Protein AF-A0A1Y3E811-F1 (afdb_monomer)

Foldseek 3Di:
DPPVQCLQLLVQLLVQLLVQLLPDDPPDFGDVLSSVLSSLLSVLVSVLVVLVCCLVCLCVLCVDPVRVPPCSNVVVDDPVNSVVSNVVSVVSNVVSVVVDDPVVVVVVCVVVVVVVVVVCVVVVVPDPDDDPCNVCPPVVLVVLVVVLVVVLVVQVVSCVVSVFDDLQVVLSVVLSVLSVVLSVPDDSVDPVSVVVSSSCVSVNSVSNSVSSRVRD

Sequence (216 aa):
MRADKPVGTLLLYWPSTWSIALCSSPGSLPNIELLTLFGLGAFFMRGAGCVVNDLWDKEFDKKVARTKDRPLANGELSVLQAFTLLGGLLSCSLAILLQLNYYSGISWTLVYDTIYAHQDKADDSIIGLKSTALKFGDNTKPYLSLFGSSMITSLAITGLMTDQTWPYYVGLLLTSCHIGWQIGTLDINNPADCWKKFSTNRYLGLILFMSIVASN

Solvent-accessible surface area (backbone atoms only — not comparable to full-atom values): 11757 Å² total; per-residue (Å²): 110,63,78,92,54,54,57,66,28,46,64,59,26,34,65,56,49,41,53,47,35,72,70,32,56,78,75,45,77,50,58,62,66,59,52,48,48,46,45,52,35,21,46,28,50,45,28,30,53,48,44,52,47,49,65,74,38,25,78,58,26,52,75,33,91,91,39,26,82,37,50,60,36,63,58,82,39,55,71,65,60,50,50,53,52,35,51,53,28,48,52,56,31,47,60,46,52,70,75,44,66,61,67,61,53,51,55,50,48,57,52,53,52,55,55,51,59,64,65,45,63,68,57,73,77,62,76,77,87,82,54,66,69,72,73,40,50,91,52,40,55,64,53,52,49,52,53,49,53,51,51,53,51,53,50,52,51,49,40,64,76,65,72,51,37,70,46,29,56,53,24,51,49,53,45,50,52,52,52,49,51,44,55,73,72,55,44,91,90,36,70,68,52,48,48,52,55,59,56,50,50,55,53,48,43,48,43,45,37,53,13,42,60,69,27,60

Radius of gyration: 19.78 Å; Cα contacts (8 Å, |Δi|>4): 176; chains: 1; bounding box: 44×37×52 Å

Secondary structure (DSSP, 8-state):
--TT-THHHHHHHHHHHHHHHHTSPTT----HHHHHHHHHHHHHHHHHHHHHHHHHHHHHHTT-TTTTTSTTTTTSS-HHHHHHHHHHHHHHHHHHHTTS-HHHHHHHHHHHHHHHHHHTTTTTTT-S---HHHHHGGGHHHHHHHHHHHHHHHHHHHHHHTT--HHHHHHHHHHHHHHHHHHHT--TT-HHHHHHHHHHHHHHHHHHHHHHHTT-

Nearest PDB structures (foldseek):
  7bpu-assembly2_B  TM=5.953E-01  e=5.819E-04  Methanocaldococcus jannaschii DSM 2661
  4od4-assembly1_A  TM=6.783E-01  e=1.390E-03  Aeropyrum pernix K1
  3ph7-assembly1_A  TM=3.613E-01  e=4.476E+00  Plasmodium vivax
  5hn9-assembly1_B  TM=2.869E-01  e=5.701E+00  Plasmodium vivax Sal-1

pLDDT: mean 88.63, std 9.33, range [56.5, 98.06]

InterPro domains:
  IPR000537 UbiA prenyltransferase [PF01040] (13-104)
  IPR000537 UbiA prenyltransferase [PF01040] (107-202)
  IPR030470 UbiA prenyltransferase conserved site [PS00943] (53-75)
  IPR039653 Prenyltransferase [PTHR11048] (1-104)
  IPR039653 Prenyltransferase [cd13959] (1-215)

Organism: NCBI:txid6335

Structure (mmCIF, N/CA/C/O backbone):
data_AF-A0A1Y3E811-F1
#
_entry.id   AF-A0A1Y3E811-F1
#
loop_
_atom_site.group_PDB
_atom_site.id
_atom_site.type_symbol
_atom_site.label_atom_id
_atom_site.label_alt_id
_atom_site.label_comp_id
_atom_site.label_asym_id
_atom_site.label_entity_id
_atom_site.label_seq_id
_atom_site.pdbx_PDB_ins_code
_atom_site.Cartn_x
_atom_site.Cartn_y
_atom_site.Cartn_z
_atom_site.occupancy
_atom_site.B_iso_or_equiv
_atom_site.auth_seq_id
_atom_site.auth_comp_id
_atom_site.auth_asym_id
_atom_site.auth_atom_id
_atom_site.pdbx_PDB_model_num
ATOM 1 N N . MET A 1 1 ? -1.514 -6.791 16.661 1.00 76.06 1 MET A N 1
ATOM 2 C CA . MET A 1 1 ? -0.944 -6.750 15.289 1.00 76.06 1 MET A CA 1
ATOM 3 C C . MET A 1 1 ? -1.760 -7.673 14.389 1.00 76.06 1 MET A C 1
ATOM 5 O O . MET A 1 1 ? -2.138 -8.735 14.855 1.00 76.06 1 MET A O 1
ATOM 9 N N . ARG A 1 2 ? -2.056 -7.291 13.138 1.00 77.94 2 ARG A N 1
ATOM 10 C CA . ARG A 1 2 ? -2.907 -8.075 12.210 1.00 77.94 2 ARG A CA 1
ATOM 11 C C . ARG A 1 2 ? -2.077 -8.936 11.243 1.00 77.94 2 ARG A C 1
ATOM 13 O O . ARG A 1 2 ? -2.207 -8.803 10.028 1.00 77.94 2 ARG A O 1
ATOM 20 N N . ALA A 1 3 ? -1.164 -9.747 11.783 1.00 79.38 3 ALA A N 1
ATOM 21 C CA . ALA A 1 3 ? -0.227 -10.552 10.986 1.00 79.38 3 ALA A CA 1
ATOM 22 C C . ALA A 1 3 ? -0.930 -11.635 10.139 1.00 79.38 3 ALA A C 1
ATOM 24 O O . ALA A 1 3 ? -0.443 -12.008 9.077 1.00 79.38 3 ALA A O 1
ATOM 25 N N . ASP A 1 4 ? -2.114 -12.070 10.569 1.00 81.00 4 ASP A N 1
ATOM 26 C CA . ASP A 1 4 ? -3.012 -13.003 9.882 1.00 81.00 4 ASP A CA 1
ATOM 27 C C . ASP A 1 4 ? -3.619 -12.436 8.582 1.00 81.00 4 ASP A C 1
ATOM 29 O O . ASP A 1 4 ? -4.096 -13.187 7.730 1.00 81.00 4 ASP A O 1
ATOM 33 N N . LYS A 1 5 ? -3.604 -11.106 8.402 1.00 82.81 5 LYS A N 1
ATOM 34 C CA . LYS A 1 5 ? -4.213 -10.405 7.256 1.00 82.81 5 LYS A CA 1
ATOM 35 C C . LYS A 1 5 ? -3.156 -9.615 6.473 1.00 82.81 5 LYS A C 1
ATOM 37 O O . LYS A 1 5 ? -3.137 -8.381 6.536 1.00 82.81 5 LYS A O 1
ATOM 42 N N . PRO A 1 6 ? -2.325 -10.291 5.654 1.00 86.81 6 PRO A N 1
ATOM 43 C CA . PRO A 1 6 ? -1.143 -9.690 5.030 1.00 86.81 6 PRO A CA 1
ATOM 44 C C . PRO A 1 6 ? -1.466 -8.671 3.934 1.00 86.81 6 PRO A C 1
ATOM 46 O O . PRO A 1 6 ? -0.586 -7.921 3.529 1.00 86.81 6 PRO A O 1
ATOM 49 N N . VAL A 1 7 ? -2.719 -8.603 3.462 1.00 88.62 7 VAL A N 1
ATOM 50 C CA . VAL A 1 7 ? -3.141 -7.671 2.400 1.00 88.62 7 VAL A CA 1
ATOM 51 C C . VAL A 1 7 ? -2.713 -6.239 2.720 1.00 88.62 7 VAL A C 1
ATOM 53 O O . VAL A 1 7 ? -2.167 -5.566 1.859 1.00 88.62 7 VAL A O 1
ATOM 56 N N . GLY A 1 8 ? -2.901 -5.782 3.963 1.00 87.81 8 GLY A N 1
ATOM 57 C CA . GLY A 1 8 ? -2.511 -4.423 4.347 1.00 87.81 8 GLY A CA 1
ATOM 58 C C . GLY A 1 8 ? -1.003 -4.174 4.264 1.00 87.81 8 GLY A C 1
ATOM 59 O O . GLY A 1 8 ? -0.594 -3.089 3.873 1.00 87.81 8 GLY A O 1
ATOM 60 N N . THR A 1 9 ? -0.188 -5.177 4.596 1.00 92.25 9 THR A N 1
ATOM 61 C CA . THR A 1 9 ? 1.275 -5.101 4.489 1.00 92.25 9 THR A CA 1
ATOM 62 C C . THR A 1 9 ? 1.712 -5.097 3.030 1.00 92.25 9 THR A C 1
ATOM 64 O O . THR A 1 9 ? 2.519 -4.264 2.638 1.00 92.25 9 THR A O 1
ATOM 67 N N . LEU A 1 10 ? 1.131 -5.975 2.207 1.00 92.19 10 LEU A N 1
ATOM 68 C CA . LEU A 1 10 ? 1.444 -6.059 0.779 1.00 92.19 10 LEU A CA 1
ATOM 69 C C . LEU A 1 10 ? 1.116 -4.757 0.046 1.00 92.19 10 LEU A C 1
ATOM 71 O O . LEU A 1 10 ? 1.904 -4.310 -0.774 1.00 92.19 10 LEU A O 1
ATOM 75 N N . LEU A 1 11 ? -0.010 -4.115 0.366 1.00 89.12 11 LEU A N 1
ATOM 76 C CA . LEU A 1 11 ? -0.381 -2.843 -0.262 1.00 89.12 11 LEU A CA 1
ATOM 77 C C . LEU A 1 11 ? 0.532 -1.681 0.133 1.00 89.12 11 LEU A C 1
ATOM 79 O O . LEU A 1 11 ? 0.692 -0.760 -0.659 1.00 89.12 11 LEU A O 1
ATOM 83 N N . LEU A 1 12 ? 1.139 -1.732 1.321 1.00 90.50 12 LEU A N 1
ATOM 84 C CA . LEU A 1 12 ? 2.169 -0.772 1.715 1.00 90.50 12 LEU A CA 1
ATOM 85 C C . LEU A 1 12 ? 3.514 -1.083 1.041 1.00 90.50 12 LEU A C 1
ATOM 87 O O . LEU A 1 12 ? 4.255 -0.171 0.697 1.00 90.50 12 LEU A O 1
ATOM 91 N N . TYR A 1 13 ? 3.812 -2.366 0.832 1.00 94.31 13 TYR A N 1
ATOM 92 C CA . TYR A 1 13 ? 5.077 -2.823 0.269 1.00 94.31 13 TYR A CA 1
ATOM 93 C C . TYR A 1 13 ? 5.168 -2.658 -1.254 1.00 94.31 13 TYR A C 1
ATOM 95 O O . TYR A 1 13 ? 6.210 -2.251 -1.766 1.00 94.31 13 TYR A O 1
ATOM 103 N N . TRP A 1 14 ? 4.089 -2.947 -1.991 1.00 94.56 14 TRP A N 1
ATOM 104 C CA . TRP A 1 14 ? 4.126 -3.012 -3.455 1.00 94.56 14 TRP A CA 1
ATOM 105 C C . TRP A 1 14 ? 4.655 -1.740 -4.132 1.00 94.56 14 TRP A C 1
ATOM 107 O O . TRP A 1 14 ? 5.580 -1.877 -4.936 1.00 94.56 14 TRP A O 1
ATOM 117 N N . PRO A 1 15 ? 4.189 -0.522 -3.792 1.00 90.75 15 PRO A N 1
ATOM 118 C CA . PRO A 1 15 ? 4.723 0.695 -4.400 1.00 90.75 15 PRO A CA 1
ATOM 119 C C . PRO A 1 15 ? 6.239 0.843 -4.225 1.00 90.75 15 PRO A C 1
ATOM 121 O O . PRO A 1 15 ? 6.927 1.238 -5.162 1.00 90.75 15 PRO A O 1
ATOM 124 N N . SER A 1 16 ? 6.783 0.450 -3.068 1.00 92.19 16 SER A N 1
ATOM 125 C CA . SER A 1 16 ? 8.230 0.461 -2.830 1.00 92.19 16 SER A CA 1
ATOM 126 C C . SER A 1 16 ? 8.962 -0.510 -3.752 1.00 92.19 16 SER A C 1
ATOM 128 O O . SER A 1 16 ? 9.988 -0.152 -4.324 1.00 92.19 16 SER A O 1
ATOM 130 N N . THR A 1 17 ? 8.426 -1.718 -3.947 1.00 93.00 17 THR A N 1
ATOM 131 C CA . THR A 1 17 ? 9.041 -2.702 -4.853 1.00 93.00 17 THR A CA 1
ATOM 132 C C . THR A 1 17 ? 9.039 -2.244 -6.307 1.00 93.00 17 THR A C 1
ATOM 134 O O . THR A 1 17 ? 10.018 -2.488 -7.007 1.00 93.00 17 THR A O 1
ATOM 137 N N . TRP A 1 18 ? 7.984 -1.552 -6.756 1.00 93.38 18 TRP A N 1
ATOM 138 C CA . TRP A 1 18 ? 7.918 -1.007 -8.112 1.00 93.38 18 TRP A CA 1
ATOM 139 C C . TRP A 1 18 ? 9.004 0.047 -8.312 1.00 93.38 18 TRP A C 1
ATOM 141 O O . TRP A 1 18 ? 9.735 -0.029 -9.292 1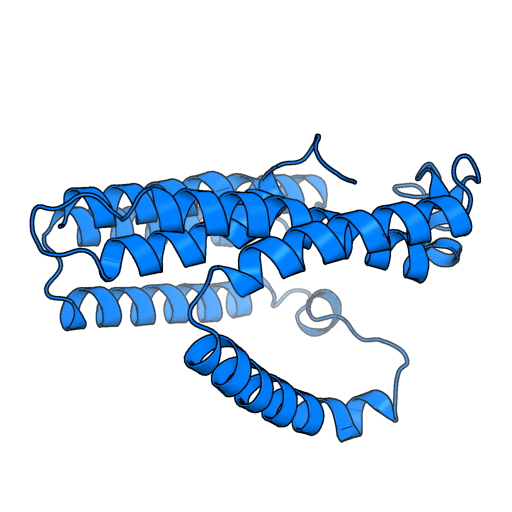.00 93.38 18 TRP A O 1
ATOM 151 N N . SER A 1 19 ? 9.170 0.969 -7.359 1.00 91.12 19 SER A N 1
ATOM 152 C CA . SER A 1 19 ? 10.220 1.992 -7.419 1.00 91.12 19 SER A CA 1
ATOM 153 C C . SER A 1 19 ? 11.626 1.390 -7.390 1.00 91.12 19 SER A C 1
ATOM 155 O O . SER A 1 19 ? 12.471 1.782 -8.186 1.00 91.12 19 SER A O 1
ATOM 157 N N . ILE A 1 20 ? 11.887 0.411 -6.515 1.00 92.19 20 ILE A N 1
ATOM 158 C CA . ILE A 1 20 ? 13.195 -0.266 -6.451 1.00 92.19 20 ILE A CA 1
ATOM 159 C C . ILE A 1 20 ? 13.487 -0.986 -7.776 1.00 92.19 20 ILE A C 1
ATOM 161 O O . ILE A 1 20 ? 14.607 -0.910 -8.281 1.00 92.19 20 ILE A O 1
ATOM 165 N N . ALA A 1 21 ? 12.486 -1.651 -8.359 1.00 92.50 21 ALA A N 1
ATOM 166 C CA . ALA A 1 21 ? 12.631 -2.326 -9.642 1.00 92.50 21 ALA A CA 1
ATOM 167 C C . ALA A 1 21 ? 12.856 -1.334 -10.794 1.00 92.50 21 ALA A C 1
ATOM 169 O O . ALA A 1 21 ? 13.789 -1.526 -11.563 1.00 92.50 21 ALA A O 1
ATOM 170 N N . LEU A 1 22 ? 12.097 -0.238 -10.871 1.00 90.62 22 LEU A N 1
ATOM 171 C CA . LEU A 1 22 ? 12.276 0.800 -11.898 1.00 90.62 22 LEU A CA 1
ATOM 172 C C . LEU A 1 22 ? 13.644 1.496 -11.823 1.00 90.62 22 LEU A C 1
ATOM 174 O O . LEU A 1 22 ? 14.170 1.915 -12.845 1.00 90.62 22 LEU A O 1
ATOM 178 N N . CYS A 1 23 ? 14.232 1.613 -10.629 1.00 90.38 23 CYS A N 1
ATOM 179 C CA . CYS A 1 23 ? 15.565 2.195 -10.439 1.00 90.38 23 CYS A CA 1
ATOM 180 C C . CYS A 1 23 ? 16.717 1.205 -10.689 1.00 90.38 23 CYS A C 1
ATOM 182 O O . CYS A 1 23 ? 17.882 1.569 -10.516 1.00 90.38 23 CYS A O 1
ATOM 184 N N . SER A 1 24 ? 16.420 -0.051 -11.023 1.00 90.06 24 SER A N 1
ATOM 185 C CA . SER A 1 24 ? 17.452 -1.058 -11.280 1.00 90.06 24 SER A CA 1
ATOM 186 C C . SER A 1 24 ? 18.108 -0.814 -12.635 1.00 90.06 24 SER A C 1
ATOM 188 O O . SER A 1 24 ? 17.459 -0.371 -13.578 1.00 90.06 24 SER A O 1
ATOM 190 N N . SER A 1 25 ? 19.407 -1.095 -12.744 1.00 86.62 25 SER A N 1
ATOM 191 C CA . SER A 1 25 ? 20.094 -1.001 -14.032 1.00 86.62 25 SER A CA 1
ATOM 192 C C . SER A 1 25 ? 19.486 -1.987 -15.041 1.00 86.62 25 SER A C 1
ATOM 194 O O . SER A 1 25 ? 19.131 -3.098 -14.636 1.00 86.62 25 SER A O 1
ATOM 196 N N 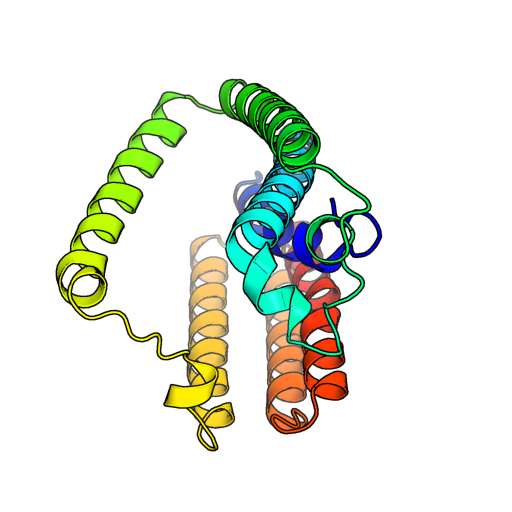. PRO A 1 26 ? 19.412 -1.634 -16.339 1.00 84.88 26 PRO A N 1
ATOM 197 C CA . PRO A 1 26 ? 18.917 -2.544 -17.370 1.00 84.88 26 PRO A CA 1
ATOM 198 C C . PRO A 1 26 ? 19.615 -3.912 -17.315 1.00 84.88 26 PRO A C 1
ATOM 200 O O . PRO A 1 26 ? 20.833 -3.995 -17.126 1.00 84.88 26 PRO A O 1
ATOM 203 N N . GLY A 1 27 ? 18.838 -4.986 -17.429 1.00 83.75 27 GLY A N 1
ATOM 204 C CA . GLY A 1 27 ? 19.258 -6.385 -17.331 1.00 83.75 27 GLY A CA 1
ATOM 205 C C . GLY A 1 27 ? 19.556 -6.886 -15.915 1.00 83.75 27 GLY A C 1
ATOM 206 O O . GLY A 1 27 ? 19.989 -8.029 -15.756 1.00 83.75 27 GLY A O 1
ATOM 207 N N . SER A 1 28 ? 19.364 -6.059 -14.881 1.00 89.00 28 SER A N 1
ATOM 208 C CA . SER A 1 28 ? 19.667 -6.414 -13.489 1.00 89.00 28 SER A CA 1
ATOM 209 C C . SER A 1 28 ? 18.402 -6.607 -12.659 1.00 89.00 28 SER A C 1
ATOM 211 O O . SER A 1 28 ? 17.416 -5.884 -12.794 1.00 89.00 28 SER A O 1
ATOM 213 N N . LEU A 1 29 ? 18.451 -7.570 -11.737 1.00 92.31 29 LEU A N 1
ATOM 214 C CA . LEU A 1 29 ? 17.379 -7.765 -10.765 1.00 92.31 29 LEU A CA 1
ATOM 215 C C . LEU A 1 29 ? 17.352 -6.626 -9.731 1.00 92.31 29 LEU A C 1
ATOM 217 O O . LEU A 1 29 ? 18.404 -6.058 -9.418 1.00 92.31 29 LEU A O 1
ATOM 221 N N . PRO A 1 30 ? 16.178 -6.331 -9.139 1.00 93.12 30 PRO A N 1
ATOM 222 C CA . PRO A 1 30 ? 16.074 -5.317 -8.103 1.00 93.12 30 PRO A CA 1
ATOM 223 C C . PRO A 1 30 ? 16.906 -5.648 -6.869 1.00 93.12 30 PRO A C 1
ATOM 225 O O . PRO A 1 30 ? 17.045 -6.810 -6.482 1.00 93.12 30 PRO A O 1
ATOM 228 N N . ASN A 1 31 ? 17.434 -4.606 -6.226 1.00 93.44 31 ASN A N 1
ATOM 229 C CA . ASN A 1 31 ? 18.288 -4.749 -5.054 1.00 93.44 31 ASN A CA 1
ATOM 230 C C . ASN A 1 31 ? 17.549 -5.491 -3.917 1.00 93.44 31 ASN A C 1
ATOM 232 O O . ASN A 1 31 ? 16.585 -4.983 -3.341 1.00 93.44 31 ASN A O 1
ATOM 236 N N . ILE A 1 32 ? 18.032 -6.694 -3.590 1.00 93.94 32 ILE A N 1
ATOM 237 C CA . ILE A 1 32 ? 17.417 -7.602 -2.611 1.00 93.94 32 ILE A CA 1
ATOM 238 C C . ILE A 1 32 ? 17.455 -7.021 -1.192 1.00 93.94 32 ILE A C 1
ATOM 240 O O . ILE A 1 32 ? 16.513 -7.218 -0.423 1.00 93.94 32 ILE A O 1
ATOM 244 N N . GLU A 1 33 ? 18.512 -6.291 -0.841 1.00 92.44 33 GLU A N 1
ATOM 245 C CA . GLU A 1 33 ? 18.645 -5.644 0.466 1.00 92.44 33 GLU A CA 1
ATOM 246 C C . GLU A 1 33 ? 17.558 -4.580 0.648 1.00 92.44 33 GLU A C 1
ATOM 248 O O . GLU A 1 33 ? 16.811 -4.628 1.625 1.00 92.44 33 GLU A O 1
ATOM 253 N N . LEU A 1 34 ? 17.371 -3.698 -0.339 1.00 92.81 34 LEU A N 1
ATOM 254 C CA . LEU A 1 34 ? 16.296 -2.702 -0.316 1.00 92.81 34 LEU A CA 1
ATOM 255 C C . LEU A 1 34 ? 14.914 -3.361 -0.313 1.00 92.81 34 LEU A C 1
ATOM 257 O O . LEU A 1 34 ? 14.054 -2.965 0.474 1.00 92.81 34 LEU A O 1
ATOM 261 N N . LEU A 1 35 ? 14.694 -4.398 -1.131 1.00 94.31 35 LEU A N 1
ATOM 262 C CA . LEU A 1 35 ? 13.440 -5.158 -1.104 1.00 94.31 35 LEU A CA 1
ATOM 263 C C . LEU A 1 35 ? 13.162 -5.731 0.293 1.00 94.31 35 LEU A C 1
ATOM 265 O O . LEU A 1 35 ? 12.024 -5.667 0.759 1.00 94.31 35 LEU A O 1
ATOM 269 N N . THR A 1 36 ? 14.184 -6.252 0.971 1.00 94.38 36 THR A N 1
ATOM 270 C CA . THR A 1 36 ? 14.062 -6.834 2.314 1.00 94.38 36 THR A CA 1
ATOM 271 C C . THR A 1 36 ? 13.784 -5.761 3.363 1.00 94.38 36 THR A C 1
ATOM 273 O O . THR A 1 36 ? 12.842 -5.902 4.146 1.00 94.38 36 THR A O 1
ATOM 276 N N . LEU A 1 37 ? 14.543 -4.661 3.352 1.00 93.50 37 LEU A N 1
ATOM 277 C CA . LEU A 1 37 ? 14.377 -3.548 4.288 1.00 93.50 37 LEU A CA 1
ATOM 278 C C . LEU A 1 37 ? 12.984 -2.919 4.170 1.00 93.50 37 LEU A C 1
ATOM 280 O O . LEU A 1 37 ? 12.292 -2.771 5.177 1.00 93.50 37 LEU A O 1
ATOM 284 N N . PHE A 1 38 ? 12.520 -2.628 2.951 1.00 93.56 38 PHE A N 1
ATOM 285 C CA . PHE A 1 38 ? 11.174 -2.088 2.736 1.00 93.56 38 PHE A CA 1
ATOM 286 C C . PHE A 1 38 ? 10.071 -3.108 3.051 1.00 93.56 38 PHE A C 1
ATOM 288 O O . PHE A 1 38 ? 9.004 -2.715 3.522 1.00 93.56 38 PHE A O 1
ATOM 295 N N . GLY A 1 39 ? 10.316 -4.408 2.857 1.00 94.38 39 GLY A N 1
ATOM 296 C CA . GLY A 1 39 ? 9.368 -5.469 3.215 1.00 94.38 39 GLY A CA 1
ATOM 297 C C . GLY A 1 39 ? 9.163 -5.582 4.725 1.00 94.38 39 GLY A C 1
ATOM 298 O O . GLY A 1 39 ? 8.027 -5.578 5.209 1.00 94.38 39 GLY A O 1
ATOM 299 N N . LEU A 1 40 ? 10.261 -5.611 5.485 1.00 94.56 40 LEU A N 1
ATOM 300 C CA . LEU A 1 40 ? 10.230 -5.593 6.949 1.00 94.56 40 LEU A CA 1
ATOM 301 C C . LEU A 1 40 ? 9.651 -4.276 7.478 1.00 94.56 40 LEU A C 1
ATOM 303 O O . LEU A 1 40 ? 8.807 -4.290 8.375 1.00 94.56 40 LEU A O 1
ATOM 307 N N . GLY A 1 41 ? 10.037 -3.147 6.879 1.00 93.44 41 GLY A N 1
ATOM 308 C CA . GLY A 1 41 ? 9.502 -1.828 7.211 1.00 93.44 41 GLY A CA 1
ATOM 309 C C . GLY A 1 41 ? 7.987 -1.767 7.021 1.00 93.44 41 GLY A C 1
ATOM 310 O O . GLY A 1 41 ? 7.269 -1.372 7.938 1.00 93.44 41 GLY A O 1
ATOM 311 N N . ALA A 1 42 ? 7.474 -2.247 5.884 1.00 94.06 42 ALA A N 1
ATOM 312 C CA . ALA A 1 42 ? 6.039 -2.320 5.624 1.00 94.06 42 ALA A CA 1
ATOM 313 C C . ALA A 1 42 ? 5.311 -3.217 6.639 1.00 94.06 42 ALA A C 1
ATOM 315 O O . ALA A 1 42 ? 4.219 -2.873 7.096 1.00 94.06 42 ALA A O 1
ATOM 316 N N . PHE A 1 43 ? 5.907 -4.349 7.028 1.00 95.12 43 PHE A N 1
ATOM 317 C CA . PHE A 1 43 ? 5.336 -5.249 8.032 1.00 95.12 43 PHE A CA 1
ATOM 318 C C . PHE A 1 43 ? 5.222 -4.584 9.409 1.00 95.12 43 PHE A C 1
ATOM 320 O O . PHE A 1 43 ? 4.137 -4.588 10.004 1.00 95.12 43 PHE A O 1
ATOM 327 N N . PHE A 1 44 ? 6.302 -3.969 9.897 1.00 95.12 44 PHE A N 1
ATOM 328 C CA . PHE A 1 44 ? 6.308 -3.306 11.201 1.00 95.12 44 PHE A CA 1
ATOM 329 C C . PHE A 1 44 ? 5.435 -2.049 11.218 1.00 95.12 44 PHE A C 1
ATOM 331 O O . PHE A 1 44 ? 4.595 -1.917 12.111 1.00 95.12 44 PHE A O 1
ATOM 338 N N . MET A 1 45 ? 5.536 -1.185 10.204 1.00 93.88 45 MET A N 1
ATOM 339 C CA . MET A 1 45 ? 4.734 0.041 10.112 1.00 93.88 45 MET A CA 1
ATOM 340 C C . MET A 1 45 ? 3.243 -0.254 9.950 1.00 93.88 45 MET A C 1
ATOM 342 O O . MET A 1 45 ? 2.411 0.392 10.594 1.00 93.88 45 MET A O 1
ATOM 346 N N . ARG A 1 46 ? 2.865 -1.281 9.173 1.00 93.88 46 ARG A N 1
ATOM 347 C CA . ARG A 1 46 ? 1.462 -1.720 9.112 1.00 93.88 46 ARG A CA 1
ATOM 348 C C . ARG A 1 46 ? 0.984 -2.239 10.465 1.00 93.88 46 ARG A C 1
ATOM 350 O O . ARG A 1 46 ? -0.156 -1.968 10.853 1.00 93.88 46 ARG A O 1
ATOM 357 N N . GLY A 1 47 ? 1.833 -2.983 11.172 1.00 93.31 47 GLY A N 1
ATOM 358 C CA . GLY A 1 47 ? 1.572 -3.431 12.534 1.00 93.31 47 GLY A CA 1
ATOM 359 C C . GLY A 1 47 ? 1.306 -2.266 13.481 1.00 93.31 47 GLY A C 1
ATOM 360 O O . GLY A 1 47 ? 0.272 -2.267 14.150 1.00 93.31 47 GLY A O 1
ATOM 361 N N . ALA A 1 48 ? 2.196 -1.271 13.485 1.00 94.06 48 ALA A N 1
ATOM 362 C CA . ALA A 1 48 ? 2.105 -0.077 14.318 1.00 94.06 48 ALA A CA 1
ATOM 363 C C . ALA A 1 48 ? 0.819 0.706 14.026 1.00 94.06 48 ALA A C 1
ATOM 365 O O . ALA A 1 48 ? 0.054 0.981 14.946 1.00 94.06 48 ALA A O 1
ATOM 366 N N . GLY A 1 49 ? 0.507 0.947 12.748 1.00 92.44 49 GLY A N 1
ATOM 367 C CA . GLY A 1 49 ? -0.736 1.610 12.348 1.00 92.44 49 GLY 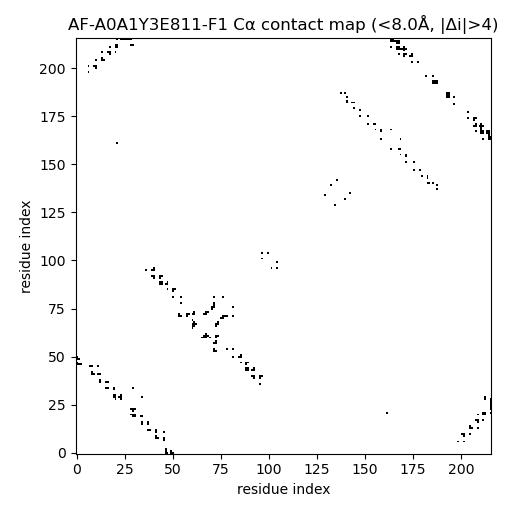A CA 1
ATOM 368 C C . GLY A 1 49 ? -1.996 0.854 12.787 1.00 92.44 49 GLY A C 1
ATOM 369 O O . GLY A 1 49 ? -2.974 1.471 13.192 1.00 92.44 49 GLY A O 1
ATOM 370 N N . CYS A 1 50 ? -1.984 -0.486 12.786 1.00 92.31 50 CYS A N 1
ATOM 371 C CA . CYS A 1 50 ? -3.107 -1.254 13.337 1.00 92.31 50 CYS A CA 1
ATOM 372 C C . CYS A 1 50 ? -3.253 -1.058 14.852 1.00 92.31 50 CYS A C 1
ATOM 374 O O . CYS A 1 50 ? -4.378 -0.954 15.323 1.00 92.31 50 CYS A O 1
ATOM 376 N N . VAL A 1 51 ? -2.144 -1.012 15.598 1.00 93.69 51 VAL A N 1
ATOM 377 C CA . VAL A 1 51 ? -2.167 -0.800 17.056 1.00 93.69 51 VAL A CA 1
ATOM 378 C C . VAL A 1 51 ? -2.646 0.611 17.398 1.00 93.69 51 VAL A C 1
ATOM 380 O O . VAL A 1 51 ? -3.473 0.757 18.291 1.00 93.69 51 VAL A O 1
ATOM 383 N N . VAL A 1 52 ? -2.184 1.629 16.666 1.00 93.69 52 VAL A N 1
ATOM 384 C CA . VAL A 1 52 ? -2.672 3.014 16.786 1.00 93.69 52 VAL A CA 1
ATOM 385 C C . VAL A 1 52 ? -4.174 3.074 16.512 1.00 93.69 52 VAL A C 1
ATOM 387 O O . VAL A 1 52 ? -4.917 3.592 17.337 1.00 93.69 52 VAL A O 1
ATOM 390 N N . ASN A 1 53 ? -4.652 2.474 15.420 1.00 90.62 53 ASN A N 1
ATOM 391 C CA . ASN A 1 53 ? -6.087 2.457 15.133 1.00 90.62 53 ASN A CA 1
ATOM 392 C C . ASN A 1 53 ? -6.878 1.775 16.252 1.00 90.62 53 ASN A C 1
ATOM 394 O O . ASN A 1 53 ? -7.869 2.324 16.711 1.00 90.62 53 ASN A O 1
ATOM 398 N N . ASP A 1 54 ? -6.426 0.614 16.734 1.00 91.00 54 ASP A N 1
ATOM 399 C CA . ASP A 1 54 ? -7.116 -0.090 17.817 1.00 91.00 54 ASP A CA 1
ATOM 400 C C . ASP A 1 54 ? -7.127 0.761 19.117 1.00 91.00 54 ASP A C 1
ATOM 402 O O . ASP A 1 54 ? -8.139 0.784 19.818 1.00 91.00 54 ASP A O 1
ATOM 406 N N . LEU A 1 55 ? -6.043 1.499 19.425 1.00 92.81 55 LEU A N 1
ATOM 407 C CA . LEU A 1 55 ? -5.939 2.419 20.574 1.00 92.81 55 LEU A CA 1
ATOM 408 C C . LEU A 1 55 ? -6.945 3.576 20.501 1.00 92.81 55 LEU A C 1
ATOM 410 O O . LEU A 1 55 ? -7.632 3.842 21.489 1.00 92.81 55 LEU A O 1
ATOM 414 N N . TRP A 1 56 ? -7.032 4.250 19.354 1.00 90.44 56 TRP A N 1
ATOM 415 C CA . TRP A 1 56 ? -7.918 5.404 19.160 1.00 90.44 56 TRP A CA 1
ATOM 416 C C . TRP A 1 56 ? -9.387 4.999 18.962 1.00 90.44 56 TRP A C 1
ATOM 418 O O . TRP A 1 56 ? -10.283 5.683 19.456 1.00 90.44 56 TRP A O 1
ATOM 428 N N . ASP A 1 57 ? -9.647 3.858 18.318 1.00 88.94 57 ASP A N 1
ATOM 429 C CA . ASP A 1 57 ? -11.004 3.374 18.033 1.00 88.94 57 ASP A CA 1
ATOM 430 C C . ASP A 1 57 ? -11.623 2.588 19.199 1.00 88.94 57 ASP A C 1
ATOM 432 O O . ASP A 1 57 ? -12.791 2.211 19.121 1.00 88.94 57 ASP A O 1
ATOM 436 N N . LYS A 1 58 ? -10.891 2.353 20.296 1.00 90.31 58 LYS A N 1
ATOM 437 C CA . LYS A 1 58 ? -11.289 1.473 21.410 1.00 90.31 58 LYS A CA 1
ATOM 438 C C . LYS A 1 58 ? -12.751 1.626 21.853 1.00 90.31 58 LYS A C 1
ATOM 440 O O . LYS A 1 58 ? -13.463 0.633 21.990 1.00 90.31 58 LYS A O 1
ATOM 445 N N . GLU A 1 59 ? -13.209 2.854 22.098 1.00 89.75 59 GLU A N 1
ATOM 446 C CA . GLU A 1 59 ? -14.579 3.111 22.574 1.00 89.75 59 GLU A CA 1
ATOM 447 C C .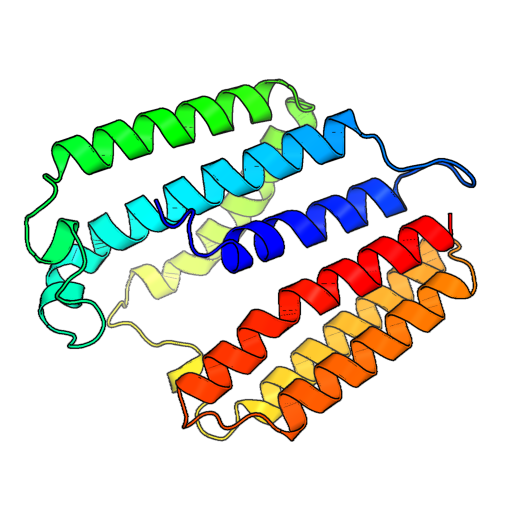 GLU A 1 59 ? -15.632 3.036 21.457 1.00 89.75 59 GLU A C 1
ATOM 449 O O . GLU A 1 59 ? -16.803 2.753 21.725 1.00 89.75 59 GLU A O 1
ATOM 454 N N . PHE A 1 60 ? -15.234 3.263 20.204 1.00 85.75 60 PHE A N 1
ATOM 455 C CA . PHE A 1 60 ? -16.101 3.093 19.038 1.00 85.75 60 PHE A CA 1
ATOM 456 C C . PHE A 1 60 ? -16.272 1.616 18.686 1.00 85.75 60 PHE A C 1
ATOM 458 O O . PHE A 1 60 ? -17.392 1.170 18.441 1.00 85.75 60 PHE A O 1
ATOM 465 N N . ASP A 1 61 ? -15.190 0.842 18.729 1.00 88.12 61 ASP A N 1
ATOM 466 C CA . ASP A 1 61 ? -15.187 -0.579 18.401 1.00 88.12 61 ASP A CA 1
ATOM 467 C C . ASP A 1 61 ? -16.115 -1.384 19.315 1.00 88.12 61 ASP A C 1
ATOM 469 O O . ASP A 1 61 ? -16.843 -2.248 18.830 1.00 88.12 61 ASP A O 1
ATOM 473 N N . LYS A 1 62 ? -16.206 -1.030 20.605 1.00 89.75 62 LYS A N 1
ATOM 474 C CA . LYS A 1 62 ? -17.177 -1.620 21.550 1.00 89.75 62 LYS A CA 1
ATOM 475 C C . LYS A 1 62 ? -18.631 -1.528 21.077 1.00 89.75 62 LYS A C 1
ATOM 477 O O . LYS A 1 62 ? -19.447 -2.377 21.426 1.00 89.75 62 LYS A O 1
ATOM 482 N N . LYS A 1 63 ? -18.967 -0.491 20.306 1.00 89.56 63 LYS A N 1
ATOM 483 C CA . LYS A 1 63 ? -20.336 -0.197 19.853 1.00 89.56 63 LYS A CA 1
ATOM 484 C C . LYS A 1 63 ? -20.677 -0.876 18.524 1.00 89.56 63 LYS A C 1
ATOM 486 O O . LYS A 1 63 ? -21.835 -0.860 18.115 1.00 89.56 63 LYS A O 1
ATOM 491 N N . VAL A 1 64 ? -19.697 -1.463 17.833 1.00 86.69 64 VAL A N 1
ATOM 492 C CA . VAL A 1 64 ? -19.858 -1.996 16.474 1.00 86.69 64 VAL A CA 1
ATOM 493 C C . VAL A 1 64 ? -19.794 -3.521 16.493 1.00 86.69 64 VAL A C 1
ATOM 495 O O . VAL A 1 64 ? -18.776 -4.111 16.837 1.00 86.69 64 VAL A O 1
ATOM 498 N N . ALA A 1 65 ? -20.856 -4.185 16.025 1.00 85.56 65 ALA A N 1
ATOM 499 C CA . ALA A 1 65 ? -20.972 -5.650 16.052 1.00 85.56 65 ALA A CA 1
ATOM 500 C C . ALA A 1 65 ? -19.787 -6.396 15.407 1.00 85.56 65 ALA A C 1
ATOM 502 O O . ALA A 1 65 ? -19.427 -7.476 15.856 1.00 85.56 65 ALA A O 1
ATOM 503 N N . ARG A 1 66 ? -19.167 -5.810 14.374 1.00 84.88 66 ARG A N 1
ATOM 504 C CA . ARG A 1 66 ? -18.000 -6.374 13.676 1.00 84.88 66 ARG A CA 1
ATOM 505 C C . ARG A 1 66 ? -16.699 -6.289 14.486 1.00 84.88 66 ARG A C 1
ATOM 507 O O . ARG A 1 66 ? -15.779 -7.054 14.215 1.00 84.88 66 ARG A O 1
ATOM 514 N N . THR A 1 67 ? -16.562 -5.311 15.379 1.00 87.19 67 THR A N 1
ATOM 515 C CA . THR A 1 67 ? -15.275 -4.966 16.010 1.00 87.19 67 THR A CA 1
ATOM 516 C C . THR A 1 67 ? -15.306 -4.966 17.534 1.00 87.19 67 THR A C 1
ATOM 518 O O . THR A 1 67 ? -14.246 -4.855 18.144 1.00 87.19 67 THR A O 1
ATOM 521 N N . LYS A 1 68 ? -16.471 -5.207 18.144 1.00 87.38 68 LYS A N 1
ATOM 522 C CA . LYS A 1 68 ? -16.652 -5.336 19.596 1.00 87.38 68 LYS A CA 1
ATOM 523 C C . LYS A 1 68 ? -15.753 -6.393 20.243 1.00 87.38 68 LYS A C 1
ATOM 525 O O . LYS A 1 68 ? -15.333 -6.208 21.377 1.00 87.38 68 LYS A O 1
ATOM 530 N N . ASP A 1 69 ? -15.422 -7.453 19.506 1.00 89.12 69 ASP A N 1
ATOM 531 C CA . ASP A 1 69 ? -14.607 -8.575 19.986 1.00 89.12 69 ASP A CA 1
ATOM 532 C C . ASP A 1 69 ? -13.101 -8.342 19.752 1.00 89.12 69 ASP A C 1
ATOM 534 O O . ASP A 1 69 ? -12.294 -9.258 19.880 1.00 89.12 69 ASP A O 1
ATOM 538 N N . ARG A 1 70 ? -12.686 -7.126 19.358 1.00 89.19 70 ARG A N 1
ATOM 539 C CA . ARG A 1 70 ? -11.259 -6.789 19.269 1.00 89.19 70 ARG A CA 1
ATOM 540 C C . ARG A 1 70 ? -10.635 -6.809 20.674 1.00 89.19 70 ARG A C 1
ATOM 542 O O . ARG A 1 70 ? -11.229 -6.217 21.576 1.00 89.19 70 ARG A O 1
ATOM 549 N N . PRO A 1 71 ? -9.403 -7.332 20.842 1.00 90.81 71 PRO A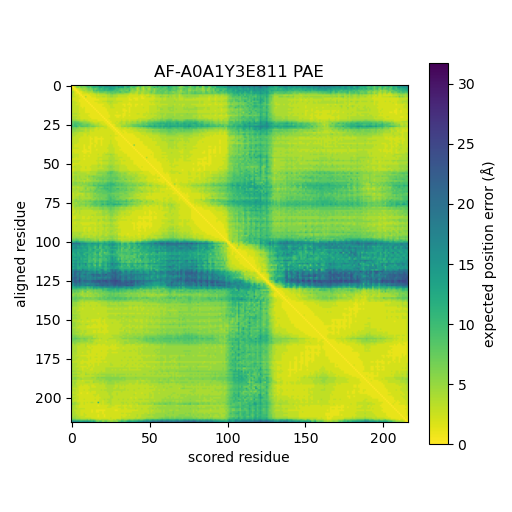 N 1
ATOM 550 C CA . PRO A 1 71 ? -8.775 -7.511 22.158 1.00 90.81 71 PRO A CA 1
ATOM 551 C C . PRO A 1 71 ? -8.693 -6.254 23.040 1.00 90.81 71 PRO A C 1
ATOM 553 O O . PRO A 1 71 ? -8.755 -6.327 24.262 1.00 90.81 71 PRO A O 1
ATOM 556 N N . LEU A 1 72 ? -8.532 -5.070 22.440 1.00 90.94 72 LEU A N 1
ATOM 557 C CA . LEU A 1 72 ? -8.479 -3.818 23.200 1.00 90.94 72 LEU A CA 1
ATOM 558 C C . LEU A 1 72 ? -9.878 -3.265 23.534 1.00 90.94 72 LEU A C 1
ATOM 560 O O . LEU A 1 72 ? -10.051 -2.585 24.547 1.00 90.94 72 LEU A O 1
ATOM 564 N N . ALA A 1 73 ? -10.876 -3.563 22.695 1.00 89.31 73 ALA A N 1
ATOM 565 C CA . ALA A 1 73 ? -12.262 -3.139 22.876 1.00 89.31 73 ALA A CA 1
ATOM 566 C C . ALA A 1 73 ? -12.979 -3.996 23.934 1.00 89.31 73 ALA A C 1
ATOM 568 O O . ALA A 1 73 ? -13.669 -3.444 24.793 1.00 89.31 73 ALA A O 1
ATOM 569 N N . ASN A 1 74 ? -12.764 -5.316 23.918 1.00 91.00 74 ASN A N 1
ATOM 570 C CA . ASN A 1 74 ? -13.344 -6.260 24.880 1.00 91.00 74 ASN A CA 1
ATOM 571 C C . ASN A 1 74 ? -12.555 -6.371 26.203 1.00 91.00 74 ASN A C 1
ATOM 573 O O . ASN A 1 74 ? -13.058 -6.954 27.160 1.00 91.00 74 ASN A O 1
ATOM 577 N N . GLY A 1 75 ? -11.357 -5.780 26.281 1.00 89.44 75 GLY A N 1
ATOM 578 C CA . GLY A 1 75 ? -10.539 -5.723 27.496 1.00 89.44 75 GLY A CA 1
ATOM 579 C C . GLY A 1 75 ? -9.587 -6.904 27.708 1.00 89.44 75 GLY A C 1
ATOM 580 O O . GLY A 1 75 ? -8.955 -6.962 28.760 1.00 89.44 75 GLY A O 1
ATOM 581 N N . GLU A 1 76 ? -9.439 -7.810 26.736 1.00 91.94 76 GLU A N 1
ATOM 582 C CA . GLU A 1 76 ? -8.438 -8.892 26.773 1.00 91.94 76 GLU A CA 1
ATOM 583 C C . GLU A 1 76 ? -6.994 -8.369 26.814 1.00 91.94 76 GLU A C 1
ATOM 585 O O . GLU A 1 76 ? -6.120 -8.991 27.419 1.00 91.94 76 GLU A O 1
ATOM 590 N N . LEU A 1 77 ? -6.733 -7.223 26.176 1.00 91.62 77 LEU A N 1
ATOM 591 C CA . LEU A 1 77 ? -5.447 -6.528 26.212 1.00 91.62 77 LEU A CA 1
ATOM 592 C C . LEU A 1 77 ? -5.572 -5.183 26.925 1.00 91.62 77 LEU A C 1
ATOM 594 O O . LEU A 1 77 ? -6.497 -4.404 26.692 1.00 91.62 77 LEU A O 1
ATOM 598 N N . SER A 1 78 ? -4.583 -4.873 27.761 1.00 94.31 78 SER A N 1
ATOM 599 C CA . SER A 1 78 ? -4.466 -3.562 28.398 1.00 94.31 78 SER A CA 1
ATOM 600 C C . SER A 1 78 ? -3.907 -2.511 27.432 1.00 94.31 78 SER A C 1
ATOM 602 O O . SER A 1 78 ? -3.125 -2.801 26.524 1.00 94.31 78 SER A O 1
ATOM 604 N N . VAL A 1 79 ? -4.252 -1.246 27.683 1.00 92.94 79 VAL A N 1
ATOM 605 C CA . VAL A 1 79 ? -3.716 -0.095 26.936 1.00 92.94 79 VAL A CA 1
ATOM 606 C C . VAL A 1 79 ? -2.190 -0.016 27.063 1.00 92.94 79 VAL A C 1
ATOM 608 O O . VAL A 1 79 ? -1.511 0.291 26.088 1.00 92.94 79 VAL A O 1
ATOM 611 N N . LEU A 1 80 ? -1.636 -0.365 28.230 1.00 94.06 80 LEU A N 1
ATOM 612 C CA . LEU A 1 80 ? -0.189 -0.389 28.442 1.00 94.06 80 LEU A CA 1
ATOM 613 C C . LEU A 1 80 ? 0.500 -1.424 27.542 1.00 94.06 80 LEU A C 1
ATOM 615 O O . LEU A 1 80 ? 1.469 -1.085 26.875 1.00 94.06 80 LEU A O 1
ATOM 619 N N . GLN A 1 81 ? -0.032 -2.650 27.454 1.00 94.44 81 GLN A N 1
ATOM 620 C CA . GLN A 1 81 ? 0.499 -3.681 26.550 1.00 94.44 81 GLN A CA 1
ATOM 621 C C . GLN A 1 81 ? 0.451 -3.237 25.082 1.00 94.44 81 GLN A C 1
ATOM 623 O O . GLN A 1 81 ? 1.392 -3.498 24.329 1.00 94.44 81 GLN A O 1
ATOM 628 N N . ALA A 1 82 ? -0.613 -2.536 24.677 1.00 93.62 82 ALA A N 1
ATOM 629 C CA . ALA A 1 82 ? -0.714 -1.967 23.337 1.00 93.62 82 ALA A CA 1
ATOM 630 C C . ALA A 1 82 ? 0.370 -0.901 23.085 1.00 93.62 82 ALA A C 1
ATOM 632 O O . ALA A 1 82 ? 1.034 -0.958 22.050 1.00 93.62 82 ALA A O 1
ATOM 633 N N . PHE A 1 83 ? 0.624 0.008 24.034 1.00 95.62 83 PHE A N 1
ATOM 634 C CA . PHE A 1 83 ? 1.722 0.979 23.928 1.00 95.62 83 PHE A CA 1
ATOM 635 C C . PHE A 1 83 ? 3.109 0.324 23.927 1.00 95.62 83 PHE A C 1
ATOM 637 O O . PHE A 1 83 ? 3.968 0.743 23.154 1.00 95.62 83 PHE A O 1
ATOM 644 N N . THR A 1 84 ? 3.338 -0.723 24.726 1.00 95.38 84 THR A N 1
ATOM 645 C CA . THR A 1 84 ? 4.606 -1.475 24.713 1.00 95.38 84 THR A CA 1
ATOM 646 C C . THR A 1 84 ? 4.855 -2.115 23.349 1.00 95.38 84 THR A C 1
ATOM 648 O O . THR A 1 84 ? 5.948 -1.988 22.795 1.00 95.38 84 THR A O 1
ATOM 651 N N . LEU A 1 85 ? 3.834 -2.757 22.770 1.00 95.19 85 LEU A N 1
ATOM 652 C CA . LEU A 1 85 ? 3.928 -3.325 21.426 1.00 95.19 85 LEU A CA 1
ATOM 653 C C . LEU A 1 85 ? 4.158 -2.236 20.370 1.00 95.19 85 LEU A C 1
ATOM 655 O O . LEU A 1 85 ? 4.990 -2.417 19.483 1.00 95.19 85 LEU A O 1
ATOM 659 N N . LEU A 1 86 ? 3.444 -1.111 20.466 1.00 95.62 86 LEU A N 1
ATOM 660 C CA . LEU A 1 86 ? 3.622 0.026 19.565 1.00 95.62 86 LEU A CA 1
ATOM 661 C C . LEU A 1 86 ? 5.064 0.543 19.608 1.00 95.62 86 LEU A C 1
ATOM 663 O O . LEU A 1 86 ? 5.677 0.698 18.556 1.00 95.62 86 LEU A O 1
ATOM 667 N N . GLY A 1 87 ? 5.618 0.737 20.809 1.00 96.06 87 GLY A N 1
ATOM 668 C CA . GLY A 1 87 ? 7.009 1.138 21.004 1.00 96.06 87 GLY A CA 1
ATOM 669 C C . GLY A 1 87 ? 7.982 0.175 20.326 1.00 96.06 87 GLY A C 1
ATOM 670 O O . GLY A 1 87 ? 8.802 0.612 19.527 1.00 96.06 87 GLY A O 1
ATOM 671 N N . GLY A 1 88 ? 7.828 -1.136 20.545 1.00 96.56 88 GLY A N 1
ATOM 672 C CA . GLY A 1 88 ? 8.670 -2.149 19.899 1.00 96.56 88 GLY A CA 1
ATOM 673 C C . GLY A 1 88 ? 8.603 -2.112 18.366 1.00 96.56 88 GLY A C 1
ATOM 674 O O . GLY A 1 88 ? 9.637 -2.112 17.701 1.00 96.56 88 GLY A O 1
ATOM 675 N N . LEU A 1 89 ? 7.399 -2.015 17.792 1.00 95.31 89 LEU A N 1
ATOM 676 C CA . LEU A 1 89 ? 7.207 -1.943 16.337 1.00 95.31 89 LEU A CA 1
ATOM 677 C C . LEU A 1 89 ? 7.824 -0.673 15.732 1.00 95.31 89 LEU A C 1
ATOM 679 O O . LEU A 1 89 ? 8.456 -0.739 14.673 1.00 95.31 89 LEU A O 1
ATOM 683 N N . LEU A 1 90 ? 7.668 0.473 16.399 1.00 94.56 90 LEU A N 1
ATOM 684 C CA . LEU A 1 90 ? 8.262 1.738 15.965 1.00 94.56 90 LEU A CA 1
ATOM 685 C C . LEU A 1 90 ? 9.787 1.725 16.107 1.00 94.56 90 LEU A C 1
ATOM 687 O O . LEU A 1 90 ? 10.469 2.208 15.209 1.00 94.56 90 LEU A O 1
ATOM 691 N N . SER A 1 91 ? 10.336 1.116 17.161 1.00 95.06 91 SER A N 1
ATOM 692 C CA . SER A 1 91 ? 11.785 0.941 17.314 1.00 95.06 91 SER A CA 1
ATOM 693 C C . SER A 1 91 ? 12.377 0.064 16.210 1.00 95.06 91 SER A C 1
ATOM 695 O O . SER A 1 91 ? 13.395 0.434 15.626 1.00 95.06 91 SER A O 1
ATOM 697 N N . CYS A 1 92 ? 11.731 -1.054 15.859 1.00 94.25 92 CYS A N 1
ATOM 698 C CA . CYS A 1 92 ? 12.153 -1.876 14.720 1.00 94.25 92 CYS A CA 1
ATOM 699 C C . CYS A 1 92 ? 12.075 -1.101 13.396 1.00 94.25 92 CYS A C 1
ATOM 701 O O . CYS A 1 92 ? 12.991 -1.179 12.579 1.00 94.25 92 CYS A O 1
ATOM 703 N N . SER A 1 93 ? 11.012 -0.317 13.197 1.00 92.00 93 SER A N 1
ATOM 704 C CA . SER A 1 93 ? 10.846 0.512 11.995 1.00 92.00 93 SER A CA 1
ATOM 705 C C . SER A 1 93 ? 11.913 1.609 11.907 1.00 92.00 93 SER A C 1
ATOM 707 O O . SER A 1 93 ? 12.474 1.836 10.837 1.00 92.00 93 SER A O 1
ATOM 709 N N . LEU A 1 94 ? 12.253 2.241 13.034 1.00 90.38 94 LEU A N 1
ATOM 710 C CA . LEU A 1 94 ? 13.329 3.225 13.124 1.00 90.38 94 LEU A CA 1
ATOM 711 C C . LEU A 1 94 ? 14.692 2.596 12.812 1.00 90.38 94 LEU A C 1
ATOM 713 O O . LEU A 1 94 ? 15.465 3.175 12.059 1.00 90.38 94 LEU A O 1
ATOM 717 N N . ALA A 1 95 ? 14.979 1.398 13.329 1.00 90.81 95 ALA A N 1
ATOM 718 C CA . ALA A 1 95 ? 16.228 0.695 13.033 1.00 90.81 95 ALA A CA 1
ATOM 719 C C . ALA A 1 95 ? 16.396 0.393 11.532 1.00 90.81 95 ALA A C 1
ATOM 721 O O . ALA A 1 95 ? 17.511 0.429 11.018 1.00 90.81 95 ALA A O 1
ATOM 722 N N . ILE A 1 96 ? 15.300 0.122 10.817 1.00 89.56 96 ILE A N 1
ATOM 723 C CA . ILE A 1 96 ? 15.303 -0.020 9.353 1.00 89.56 96 ILE A CA 1
ATOM 724 C C . ILE A 1 96 ? 15.520 1.338 8.683 1.00 89.56 96 ILE A C 1
ATOM 726 O O . ILE A 1 96 ? 16.352 1.449 7.788 1.00 89.56 96 ILE A O 1
ATOM 730 N N . LEU A 1 97 ? 14.814 2.380 9.131 1.00 86.56 97 LEU A N 1
ATOM 731 C CA . LEU A 1 97 ? 14.949 3.729 8.579 1.00 86.56 97 LEU A CA 1
ATOM 732 C C . LEU A 1 97 ? 16.391 4.249 8.671 1.00 86.56 97 LEU A C 1
ATOM 734 O O . LEU A 1 97 ? 16.877 4.862 7.727 1.00 86.56 97 LEU A O 1
ATOM 738 N N . LEU A 1 98 ? 17.089 3.962 9.773 1.00 85.62 98 LEU A N 1
ATOM 739 C CA . LEU A 1 98 ? 18.486 4.356 9.986 1.00 85.62 98 LEU A CA 1
ATOM 740 C C . LEU A 1 98 ? 19.488 3.632 9.069 1.00 85.62 98 LEU A C 1
ATOM 742 O O . LEU A 1 98 ? 20.625 4.081 8.957 1.00 85.62 98 LEU A O 1
ATOM 746 N N . GLN A 1 99 ? 19.088 2.540 8.412 1.00 85.12 99 GLN A N 1
ATOM 747 C CA . GLN A 1 99 ? 19.898 1.862 7.390 1.00 85.12 99 GLN A CA 1
ATOM 748 C C . GLN A 1 99 ? 19.714 2.484 5.994 1.00 85.12 99 GLN A C 1
ATOM 750 O O . GLN A 1 99 ? 20.502 2.215 5.090 1.00 85.12 99 GLN A O 1
ATOM 755 N N . LEU A 1 100 ? 18.687 3.320 5.803 1.00 82.19 100 LEU A N 1
ATOM 756 C CA . LEU A 1 100 ? 18.430 4.036 4.553 1.00 82.19 100 LEU A CA 1
ATOM 757 C C . LEU A 1 100 ? 19.169 5.385 4.531 1.00 82.19 100 LEU A C 1
ATOM 759 O O . LEU A 1 100 ? 19.651 5.874 5.552 1.00 82.19 100 LEU A O 1
ATOM 763 N N . ASN A 1 101 ? 19.260 6.019 3.357 1.00 78.62 101 ASN A N 1
ATOM 764 C CA . ASN A 1 101 ? 19.941 7.308 3.217 1.00 78.62 101 ASN A CA 1
ATOM 765 C C . ASN A 1 101 ? 19.254 8.398 4.070 1.00 78.62 101 ASN A C 1
ATOM 767 O O . ASN A 1 101 ? 18.201 8.927 3.704 1.00 78.62 101 ASN A O 1
ATOM 771 N N . TYR A 1 102 ? 19.892 8.738 5.195 1.00 68.25 102 TYR A N 1
ATOM 772 C CA . TYR A 1 102 ? 19.388 9.651 6.226 1.00 68.25 102 TYR A CA 1
ATOM 773 C C . TYR A 1 102 ? 19.011 11.034 5.680 1.00 68.25 102 TYR A C 1
ATOM 775 O O . TYR A 1 102 ? 17.970 11.582 6.041 1.00 68.25 102 TYR A O 1
ATOM 783 N N . TYR A 1 103 ? 19.824 11.578 4.768 1.00 67.25 103 TYR A N 1
ATOM 784 C CA . TY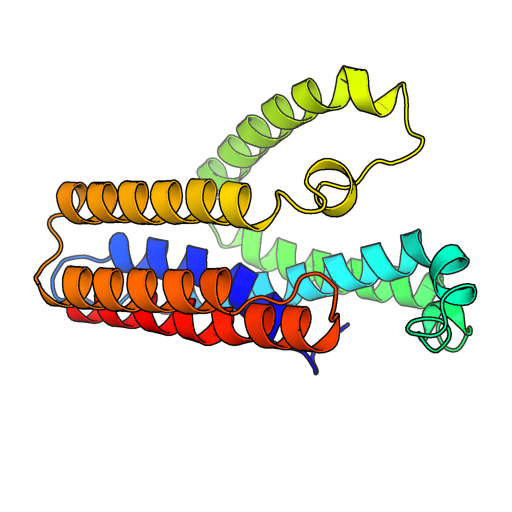R A 1 103 ? 19.601 12.907 4.200 1.00 67.25 103 TYR A CA 1
ATOM 785 C C . TYR A 1 103 ? 18.357 12.937 3.318 1.00 67.25 103 TYR A C 1
ATOM 787 O O . TYR A 1 103 ? 17.512 13.811 3.480 1.00 67.25 103 TYR A O 1
ATOM 795 N N . SER A 1 104 ? 18.204 11.953 2.429 1.00 68.25 104 SER A N 1
ATOM 796 C CA . SER A 1 104 ? 17.025 11.878 1.563 1.00 68.25 104 SER A CA 1
ATOM 797 C C . SER A 1 104 ? 15.748 11.634 2.371 1.00 68.25 104 SER A C 1
ATOM 799 O O . SER A 1 104 ? 14.753 12.321 2.144 1.00 68.25 104 SER A O 1
ATOM 801 N N . GLY A 1 105 ? 15.794 10.722 3.350 1.00 69.75 105 GLY A N 1
ATOM 802 C CA . GLY A 1 105 ? 14.643 10.391 4.191 1.00 69.75 105 GLY A CA 1
ATOM 803 C C . GLY A 1 105 ? 14.141 11.582 5.007 1.00 69.75 105 GLY A C 1
ATOM 804 O O . GLY A 1 105 ? 12.961 11.912 4.941 1.00 69.75 105 GLY A O 1
ATOM 805 N N . ILE A 1 106 ? 15.028 12.274 5.727 1.00 73.81 106 ILE A N 1
ATOM 806 C CA . ILE A 1 106 ? 14.633 13.425 6.554 1.00 73.81 106 ILE A CA 1
ATOM 807 C C . ILE A 1 106 ? 14.180 14.603 5.709 1.00 73.81 106 ILE A C 1
ATOM 809 O O . ILE A 1 106 ? 13.161 15.213 6.028 1.00 73.81 106 ILE A O 1
ATOM 813 N N . SER A 1 107 ? 14.909 14.928 4.638 1.00 70.25 107 SER A N 1
ATOM 814 C CA . SER A 1 107 ? 14.520 16.034 3.766 1.00 70.25 107 SER A CA 1
ATOM 815 C C . SER A 1 107 ? 13.152 15.787 3.137 1.00 70.25 107 SER A C 1
ATOM 817 O O . SER A 1 107 ? 12.329 16.697 3.125 1.00 70.25 107 SER A O 1
ATOM 819 N N . TRP A 1 108 ? 12.869 14.563 2.681 1.00 75.00 108 TRP A N 1
ATOM 820 C CA . TRP A 1 108 ? 11.550 14.208 2.162 1.00 75.00 108 TRP A CA 1
ATOM 821 C C . TRP A 1 108 ? 10.461 14.311 3.236 1.00 75.00 108 TRP A C 1
ATOM 823 O O . TRP A 1 108 ? 9.442 14.954 2.984 1.00 75.00 108 TRP A O 1
ATOM 833 N N . THR A 1 109 ? 10.689 13.759 4.435 1.00 78.31 109 THR A N 1
ATOM 834 C CA . THR A 1 109 ? 9.722 13.819 5.543 1.00 78.31 109 THR A CA 1
ATOM 835 C C . THR A 1 109 ? 9.376 15.240 5.934 1.00 78.31 109 THR A C 1
ATOM 837 O O . THR A 1 109 ? 8.201 15.584 5.987 1.00 78.31 109 THR A O 1
ATOM 840 N N . LEU A 1 110 ? 10.379 16.097 6.127 1.00 76.81 110 LEU A N 1
ATOM 841 C CA . LEU A 1 110 ? 10.136 17.500 6.449 1.00 76.81 110 LEU A CA 1
ATOM 842 C C . LEU A 1 110 ? 9.336 18.204 5.348 1.00 76.81 110 LEU A C 1
ATOM 844 O O . LEU A 1 110 ? 8.454 19.001 5.664 1.00 76.81 110 LEU A O 1
ATOM 848 N N . VAL A 1 111 ? 9.605 17.905 4.073 1.00 78.50 111 VAL A N 1
ATOM 849 C CA . VAL A 1 111 ? 8.876 18.506 2.947 1.00 78.50 111 VAL A CA 1
ATOM 850 C C . VAL A 1 111 ? 7.411 18.069 2.943 1.00 78.50 111 VAL A C 1
ATOM 852 O O . VAL A 1 111 ? 6.533 18.933 2.963 1.00 78.50 111 VAL A O 1
ATOM 855 N N . TYR A 1 112 ? 7.122 16.763 2.926 1.00 76.44 112 TYR A N 1
ATOM 856 C CA . TYR A 1 112 ? 5.736 16.311 2.777 1.00 76.44 112 TYR A CA 1
ATOM 857 C C . TYR A 1 112 ? 4.904 16.549 4.047 1.00 76.44 112 TYR A C 1
ATOM 859 O O . TYR A 1 112 ? 3.757 16.972 3.912 1.00 76.44 112 TYR A O 1
ATOM 867 N N . ASP A 1 113 ? 5.461 16.370 5.256 1.00 82.19 113 ASP A N 1
ATOM 868 C CA . ASP A 1 113 ? 4.732 16.653 6.506 1.00 82.19 113 ASP A CA 1
ATOM 869 C C . ASP A 1 113 ? 4.408 18.144 6.623 1.00 82.19 113 ASP A C 1
ATOM 871 O O . ASP A 1 113 ? 3.305 18.501 7.027 1.00 82.19 113 ASP A O 1
ATOM 875 N N . THR A 1 114 ? 5.327 19.035 6.230 1.00 82.31 114 THR A N 1
ATOM 876 C CA . THR A 1 114 ? 5.063 20.483 6.279 1.00 82.31 114 THR A CA 1
ATOM 877 C C . THR A 1 114 ? 3.951 20.875 5.309 1.00 82.31 114 THR A C 1
ATOM 879 O O . THR A 1 114 ? 3.096 21.688 5.662 1.00 82.31 114 THR A O 1
ATOM 882 N N . ILE A 1 115 ? 3.928 20.301 4.100 1.00 82.38 115 ILE A N 1
ATOM 883 C CA . ILE A 1 115 ? 2.845 20.526 3.129 1.00 82.38 115 ILE A CA 1
ATOM 884 C C . ILE A 1 115 ? 1.520 19.987 3.683 1.00 82.38 115 ILE A C 1
ATOM 886 O O . ILE A 1 115 ? 0.511 20.692 3.651 1.00 82.38 115 ILE A O 1
ATOM 890 N N . TYR A 1 116 ? 1.532 18.773 4.235 1.00 74.12 116 TYR A N 1
ATOM 891 C CA . TYR A 1 116 ? 0.347 18.123 4.791 1.00 74.12 116 TYR A CA 1
ATOM 892 C C . TYR A 1 116 ? -0.216 18.881 6.008 1.00 74.12 116 TYR A C 1
ATOM 894 O O . TYR A 1 116 ? -1.412 19.143 6.074 1.00 74.12 116 TYR A O 1
ATOM 902 N N . ALA A 1 117 ? 0.636 19.373 6.911 1.00 72.31 117 ALA A N 1
ATOM 903 C CA . ALA A 1 117 ? 0.219 20.185 8.057 1.00 72.31 117 ALA A CA 1
ATOM 904 C C . ALA A 1 117 ? -0.493 21.495 7.656 1.00 72.31 117 ALA A C 1
ATOM 906 O O . ALA A 1 117 ? -1.328 22.007 8.401 1.00 72.31 117 ALA A O 1
ATOM 907 N N . HIS A 1 118 ? -0.193 22.052 6.477 1.00 75.44 118 HIS A N 1
ATOM 908 C CA . HIS A 1 118 ? -0.918 23.218 5.960 1.00 75.44 118 HIS A CA 1
ATOM 909 C C . HIS A 1 118 ? -2.303 22.860 5.405 1.00 75.44 118 HIS A C 1
ATOM 911 O O . HIS A 1 118 ? -3.181 23.724 5.392 1.00 75.44 118 HIS A O 1
ATOM 917 N N . GLN A 1 119 ? -2.504 21.615 4.966 1.00 74.06 119 GLN A N 1
ATOM 918 C CA . GLN A 1 119 ? -3.776 21.123 4.441 1.00 74.06 119 GLN A CA 1
ATOM 919 C C . GLN A 1 119 ? -4.833 20.989 5.549 1.00 74.06 119 GLN A C 1
ATOM 921 O O . GLN A 1 119 ? -5.971 21.410 5.352 1.00 74.06 119 GLN A O 1
ATOM 926 N N . ASP A 1 120 ? -4.444 20.500 6.728 1.00 66.62 120 ASP A N 1
ATOM 927 C CA . ASP A 1 120 ? -5.384 20.152 7.808 1.00 66.62 120 ASP A CA 1
ATOM 928 C C . ASP A 1 120 ? -5.813 21.354 8.680 1.00 66.62 120 ASP A C 1
ATOM 930 O O . ASP A 1 120 ? -6.730 21.261 9.494 1.00 66.62 120 ASP A O 1
ATOM 934 N N . LYS A 1 121 ? -5.238 22.544 8.449 1.00 67.31 121 LYS A N 1
ATOM 935 C CA . LYS A 1 121 ? -5.435 23.740 9.292 1.00 67.31 121 LYS A CA 1
ATOM 936 C C . LYS A 1 121 ? -6.897 24.188 9.444 1.00 67.31 121 LYS A C 1
ATOM 938 O O . LYS A 1 121 ? -7.272 24.714 10.491 1.00 67.31 121 LYS A O 1
ATOM 943 N N . ALA A 1 122 ? -7.708 24.050 8.396 1.00 59.03 122 ALA A N 1
ATOM 944 C CA . ALA A 1 122 ? -9.126 24.416 8.433 1.00 59.03 122 ALA A CA 1
ATOM 945 C C . ALA A 1 122 ? -10.003 23.269 8.961 1.00 59.03 122 ALA A C 1
ATOM 947 O O . ALA A 1 122 ? -10.959 23.518 9.698 1.00 59.03 122 ALA A O 1
ATOM 948 N N . ASP A 1 123 ? -9.655 22.026 8.632 1.00 57.91 123 ASP A N 1
ATOM 949 C CA . ASP A 1 123 ? -10.450 20.837 8.942 1.00 57.91 123 ASP A CA 1
ATOM 950 C C . ASP A 1 123 ? -10.308 20.410 10.416 1.00 57.91 123 ASP A C 1
ATOM 952 O O . ASP A 1 123 ? -11.307 20.033 11.039 1.00 57.91 123 ASP A O 1
ATOM 956 N N . ASP A 1 124 ? -9.128 20.606 11.016 1.00 59.97 124 ASP A N 1
ATOM 957 C CA . ASP A 1 124 ? -8.873 20.420 12.455 1.00 59.97 124 ASP A CA 1
ATOM 958 C C . ASP A 1 124 ? -9.774 21.303 13.334 1.00 59.97 124 ASP A C 1
ATOM 960 O O . ASP A 1 124 ? -10.108 20.945 14.464 1.00 59.97 124 ASP A O 1
ATOM 964 N N . SER A 1 125 ? -10.222 22.449 12.810 1.00 57.03 125 SER A N 1
ATOM 965 C CA . SER A 1 125 ? -11.081 23.384 13.545 1.00 57.03 125 SER A CA 1
ATOM 966 C C . SER A 1 125 ? -12.568 22.986 13.575 1.00 57.03 125 SER A C 1
ATOM 968 O O . SER A 1 125 ? -13.342 23.585 14.321 1.00 57.03 125 SER A O 1
ATOM 970 N N . ILE A 1 126 ? -12.982 21.979 12.790 1.00 56.50 126 ILE A N 1
ATOM 971 C CA . ILE A 1 126 ? -14.399 21.705 12.469 1.00 56.50 126 ILE A CA 1
ATOM 972 C C . ILE A 1 126 ? -14.910 20.344 12.990 1.00 56.50 126 ILE A C 1
ATOM 974 O O . ILE A 1 126 ? -1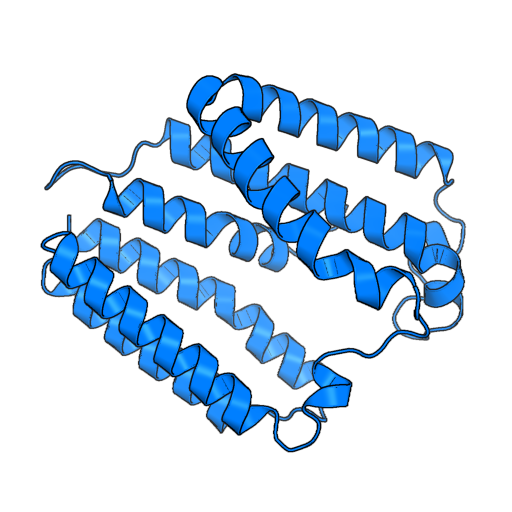6.120 20.126 13.060 1.00 56.50 126 ILE A O 1
ATOM 978 N N . ILE A 1 127 ? -14.038 19.393 13.326 1.00 58.56 127 ILE A N 1
ATOM 979 C CA . ILE A 1 127 ? -14.337 17.951 13.219 1.00 58.56 127 ILE A CA 1
ATOM 980 C C . ILE A 1 127 ? -15.519 17.404 14.053 1.00 58.56 127 ILE A C 1
ATOM 982 O O . ILE A 1 127 ? -15.383 16.922 15.175 1.00 58.56 127 ILE A O 1
ATOM 986 N N . GLY A 1 128 ? -16.669 17.325 13.373 1.00 60.97 128 GLY A N 1
ATOM 987 C CA . GLY A 1 128 ? -17.537 16.148 13.277 1.00 60.97 128 GLY A CA 1
ATOM 988 C C . GLY A 1 128 ? -17.330 15.456 11.917 1.00 60.97 128 GLY A C 1
ATOM 989 O O . GLY A 1 128 ? -17.794 15.937 10.883 1.00 60.97 128 GLY A O 1
ATOM 990 N N . LEU A 1 129 ? -16.595 14.342 11.926 1.00 58.53 129 LEU A N 1
ATOM 991 C CA . LEU A 1 129 ? -15.978 13.652 10.776 1.00 58.53 129 LEU A CA 1
ATOM 992 C C . LEU A 1 129 ? -16.907 13.296 9.590 1.00 58.53 129 LEU A C 1
ATOM 994 O O . LEU A 1 129 ? -17.981 12.722 9.769 1.00 58.53 129 LEU A O 1
ATOM 998 N N . LYS A 1 130 ? -16.424 13.527 8.353 1.00 62.84 130 LYS A N 1
ATOM 999 C CA . LYS A 1 130 ? -17.079 13.175 7.072 1.00 62.84 130 LYS A CA 1
ATOM 1000 C C . LYS A 1 130 ? -16.137 12.364 6.168 1.00 62.84 130 LYS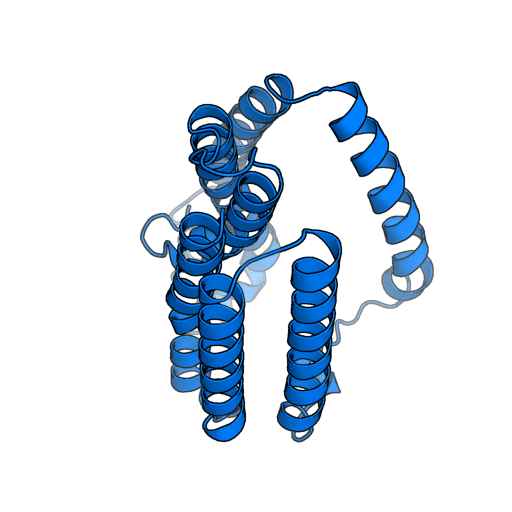 A C 1
ATOM 1002 O O . LYS A 1 130 ? -15.163 12.900 5.652 1.00 62.84 130 LYS A O 1
ATOM 1007 N N . SER A 1 131 ? -16.427 11.080 5.947 1.00 70.69 131 SER A N 1
ATOM 1008 C CA . SER A 1 131 ? -15.592 10.199 5.111 1.00 70.69 131 SER A CA 1
ATOM 1009 C C . SER A 1 131 ? -15.826 10.394 3.606 1.00 70.69 131 SER A C 1
ATOM 1011 O O . SER A 1 131 ? -16.891 10.840 3.175 1.00 70.69 131 SER A O 1
ATOM 1013 N N . THR A 1 132 ? -14.855 9.994 2.777 1.00 77.75 132 THR A N 1
ATOM 1014 C CA . THR A 1 132 ? -14.994 9.993 1.308 1.00 77.75 132 THR A CA 1
ATOM 1015 C C . THR A 1 132 ? -16.111 9.073 0.830 1.00 77.75 132 THR A C 1
ATOM 1017 O O . THR A 1 132 ? -16.825 9.435 -0.097 1.00 77.75 132 THR A O 1
ATOM 1020 N N . ALA A 1 133 ? -16.326 7.934 1.495 1.00 74.62 133 ALA A N 1
ATOM 1021 C CA . ALA A 1 133 ? -17.440 7.036 1.193 1.00 74.62 133 ALA A CA 1
ATOM 1022 C C . ALA A 1 133 ? -18.802 7.735 1.362 1.00 74.62 133 ALA A C 1
ATOM 1024 O O . ALA A 1 133 ? -19.668 7.601 0.503 1.00 74.62 133 ALA A O 1
ATOM 1025 N N . LEU A 1 134 ? -18.966 8.542 2.419 1.00 75.31 134 LEU A N 1
ATOM 1026 C CA . LEU A 1 134 ? -20.175 9.348 2.631 1.00 75.31 134 LEU A CA 1
ATOM 1027 C C . LEU A 1 134 ? -20.280 10.505 1.629 1.00 75.31 134 LEU A C 1
ATOM 1029 O O . LEU A 1 134 ? -21.371 10.816 1.165 1.00 75.31 134 LEU A O 1
ATOM 1033 N N . LYS A 1 135 ? -19.152 11.141 1.290 1.00 83.38 135 LYS A N 1
ATOM 1034 C CA . LYS A 1 135 ? -19.106 12.261 0.338 1.00 83.38 135 LYS A CA 1
ATOM 1035 C C . LYS A 1 135 ? -19.417 11.828 -1.096 1.00 83.38 135 LYS A C 1
ATOM 1037 O O . LYS A 1 135 ? -20.074 12.568 -1.820 1.00 83.38 135 LYS A O 1
ATOM 1042 N N . PHE A 1 136 ? -18.909 10.674 -1.522 1.00 87.12 136 PHE A N 1
ATOM 1043 C CA . PHE A 1 136 ? -19.082 10.176 -2.886 1.00 87.12 136 PHE A CA 1
ATOM 1044 C C . PHE A 1 136 ? -20.420 9.463 -3.068 1.00 87.12 136 PHE A C 1
ATOM 1046 O O . PHE A 1 136 ? -21.020 9.600 -4.134 1.00 87.12 136 PHE A O 1
ATOM 1053 N N . GLY A 1 137 ? -20.899 8.741 -2.048 1.00 88.56 137 GLY A N 1
ATOM 1054 C CA . GLY A 1 137 ? -22.179 8.034 -2.089 1.00 88.56 137 GLY A CA 1
ATOM 1055 C C . GLY A 1 137 ? -22.317 7.177 -3.351 1.00 88.56 137 GLY A C 1
ATOM 1056 O O . GLY A 1 137 ? -21.388 6.458 -3.734 1.00 88.56 137 GLY A O 1
ATOM 1057 N N . ASP A 1 138 ? -23.437 7.322 -4.054 1.00 92.25 138 ASP A N 1
ATOM 1058 C CA . ASP A 1 138 ? -23.729 6.574 -5.285 1.00 92.25 138 ASP A CA 1
ATOM 1059 C C . ASP A 1 138 ? -22.795 6.924 -6.460 1.00 92.25 138 ASP A C 1
ATOM 1061 O O . ASP A 1 138 ? -22.595 6.115 -7.368 1.00 92.25 138 ASP A O 1
ATOM 1065 N N . ASN A 1 139 ? -22.127 8.083 -6.416 1.00 92.38 139 ASN A N 1
ATOM 1066 C CA . ASN A 1 139 ? -21.151 8.504 -7.427 1.00 92.38 139 ASN A CA 1
ATOM 1067 C C . ASN A 1 139 ? -19.758 7.882 -7.225 1.00 92.38 139 ASN A C 1
ATOM 1069 O O . ASN A 1 139 ? -18.813 8.238 -7.930 1.00 92.38 139 ASN A O 1
ATOM 1073 N N . THR A 1 140 ? -19.603 6.939 -6.290 1.00 89.75 140 THR A N 1
ATOM 1074 C CA . THR A 1 140 ? -18.313 6.297 -5.991 1.00 89.75 140 THR A CA 1
ATOM 1075 C C . THR A 1 140 ? -17.645 5.706 -7.237 1.00 89.75 140 THR A C 1
ATOM 1077 O O . THR A 1 140 ? -16.452 5.919 -7.433 1.00 89.75 140 THR A O 1
ATOM 1080 N N . LYS A 1 141 ? -18.382 5.010 -8.116 1.00 93.75 141 LYS A N 1
ATOM 1081 C CA . LYS A 1 141 ? -17.790 4.386 -9.317 1.00 93.75 141 LYS A CA 1
ATOM 1082 C C . LYS A 1 141 ? -17.156 5.409 -10.276 1.00 93.75 141 LYS A C 1
ATOM 1084 O O . LYS A 1 141 ? -15.986 5.216 -10.594 1.00 93.75 141 LYS A O 1
ATOM 1089 N N . PRO A 1 142 ? -17.836 6.501 -10.680 1.00 95.94 142 PRO A N 1
ATOM 1090 C CA . PRO A 1 142 ? -17.207 7.583 -11.441 1.00 95.94 142 PRO A CA 1
ATOM 1091 C C . PRO A 1 142 ? -15.914 8.133 -10.822 1.00 95.94 142 PRO A C 1
ATOM 1093 O O . PRO A 1 142 ? -14.918 8.284 -11.528 1.00 95.94 142 PRO A O 1
ATOM 1096 N N . TYR A 1 143 ? -15.889 8.384 -9.507 1.00 93.69 143 TYR A N 1
ATOM 1097 C CA . TYR A 1 143 ? -14.672 8.857 -8.834 1.00 93.69 143 TYR A CA 1
ATOM 1098 C C . TYR A 1 143 ? -13.552 7.811 -8.868 1.00 93.69 143 TYR A C 1
ATOM 1100 O O . TYR A 1 143 ? -12.403 8.149 -9.148 1.00 93.69 143 TYR A O 1
ATOM 1108 N N . LEU A 1 144 ? -13.874 6.533 -8.640 1.00 91.50 144 LEU A N 1
ATOM 1109 C CA . LEU A 1 144 ? -12.899 5.448 -8.762 1.00 91.50 144 LEU A CA 1
ATOM 1110 C C . LEU A 1 144 ? -12.370 5.317 -10.195 1.00 91.50 144 LEU A C 1
ATOM 1112 O O . LEU A 1 144 ? -11.177 5.082 -10.368 1.00 91.50 144 LEU A O 1
ATOM 1116 N N . SER A 1 145 ? -13.216 5.505 -11.211 1.00 95.44 145 SER A N 1
ATOM 1117 C CA . SER A 1 145 ? -12.791 5.521 -12.614 1.00 95.44 145 SER A CA 1
ATOM 1118 C C . SER A 1 145 ? -11.822 6.665 -12.887 1.00 95.44 145 SER A C 1
ATOM 1120 O O . SER A 1 145 ? -10.787 6.431 -13.501 1.00 95.44 145 SER A O 1
ATOM 1122 N N . LEU A 1 146 ? -12.096 7.869 -12.376 1.00 94.81 146 LEU A N 1
ATOM 1123 C CA . LEU A 1 146 ? -11.188 9.010 -12.503 1.00 94.81 146 LEU A CA 1
ATOM 1124 C C . LEU A 1 146 ? -9.814 8.715 -11.882 1.00 94.81 146 LEU A C 1
ATOM 1126 O O . LEU A 1 146 ? -8.789 8.897 -12.541 1.00 94.81 146 LEU A O 1
ATOM 1130 N N . PHE A 1 147 ? -9.783 8.219 -10.642 1.00 92.88 147 PHE A N 1
ATOM 1131 C CA . PHE A 1 147 ? -8.525 7.875 -9.973 1.00 92.88 147 PHE A CA 1
ATOM 1132 C C . PHE A 1 147 ? -7.793 6.724 -10.672 1.00 92.88 147 PHE A C 1
ATOM 1134 O O . PHE A 1 147 ? -6.579 6.793 -10.850 1.00 92.88 147 PHE A O 1
ATOM 1141 N N . GLY A 1 148 ? -8.521 5.699 -11.121 1.00 92.94 148 GLY A N 1
ATOM 1142 C CA . GLY A 1 148 ? -7.964 4.573 -11.870 1.00 92.94 148 GLY A CA 1
ATOM 1143 C C . GLY A 1 148 ? -7.350 5.004 -13.203 1.00 92.94 148 GLY A C 1
ATOM 1144 O O . GLY A 1 148 ? -6.212 4.650 -13.498 1.00 92.94 148 GLY A O 1
ATOM 1145 N N . SER A 1 149 ? -8.054 5.823 -13.989 1.00 93.94 149 SER A N 1
ATOM 1146 C CA . SER A 1 149 ? -7.535 6.368 -15.250 1.00 93.94 149 SER A CA 1
ATOM 1147 C C . SER A 1 149 ? -6.325 7.276 -15.031 1.00 93.94 149 SER A C 1
ATOM 1149 O O . SER A 1 149 ? -5.351 7.178 -15.780 1.00 93.94 149 SER A O 1
ATOM 1151 N N . SER A 1 150 ? -6.349 8.118 -13.992 1.00 94.69 150 SER A N 1
ATOM 1152 C CA . SER A 1 150 ? -5.201 8.953 -13.618 1.00 94.69 150 SER A CA 1
ATOM 1153 C C . SER A 1 150 ? -3.986 8.098 -13.255 1.00 94.69 150 SER A C 1
ATOM 1155 O O . SER A 1 150 ? -2.911 8.327 -13.803 1.00 94.69 150 SER A O 1
ATOM 1157 N N . MET A 1 151 ? -4.164 7.063 -12.429 1.00 94.81 151 MET A N 1
ATOM 1158 C CA . MET A 1 151 ? -3.102 6.119 -12.071 1.00 94.81 151 MET A CA 1
ATOM 1159 C C . MET A 1 151 ? -2.498 5.433 -13.304 1.00 94.81 151 MET A C 1
ATOM 1161 O O . MET A 1 151 ? -1.279 5.432 -13.462 1.00 94.81 151 MET A O 1
ATOM 1165 N N . ILE A 1 152 ? -3.329 4.868 -14.188 1.00 95.88 152 ILE A N 1
ATOM 1166 C CA . ILE A 1 152 ? -2.854 4.182 -15.403 1.00 95.88 152 ILE A CA 1
ATOM 1167 C C . ILE A 1 152 ? -2.101 5.146 -16.325 1.00 95.88 152 ILE A C 1
ATOM 1169 O O . ILE A 1 152 ? -1.073 4.772 -16.884 1.00 95.88 152 ILE A O 1
ATOM 1173 N N . THR A 1 153 ? -2.567 6.391 -16.447 1.00 95.31 153 THR A N 1
ATOM 1174 C CA . THR A 1 153 ? -1.896 7.421 -17.256 1.00 95.31 153 THR A CA 1
ATOM 1175 C C . THR A 1 153 ? -0.533 7.781 -16.673 1.00 95.31 153 THR A C 1
ATOM 1177 O O . THR A 1 153 ? 0.453 7.819 -17.404 1.00 95.31 153 THR A O 1
ATOM 1180 N N . SER A 1 154 ? -0.447 7.993 -15.358 1.00 93.75 154 SER A N 1
ATOM 1181 C CA . SER A 1 154 ? 0.826 8.271 -14.688 1.00 93.75 154 SER A CA 1
ATOM 1182 C C . SER A 1 154 ? 1.814 7.116 -14.840 1.00 93.75 154 SER A C 1
ATOM 1184 O O . SER A 1 154 ? 2.973 7.363 -15.149 1.00 93.75 154 SER A O 1
ATOM 1186 N N . LEU A 1 155 ? 1.359 5.865 -14.705 1.00 93.62 155 LEU A N 1
ATOM 1187 C CA . LEU A 1 155 ? 2.201 4.687 -14.934 1.00 93.62 155 LEU A CA 1
ATOM 1188 C C . LEU A 1 155 ? 2.660 4.588 -16.396 1.00 93.62 155 LEU A C 1
ATOM 1190 O O . LEU A 1 155 ? 3.834 4.338 -16.644 1.00 93.62 155 LEU A O 1
ATOM 1194 N N . ALA A 1 156 ? 1.785 4.856 -17.369 1.00 96.38 156 ALA A N 1
ATOM 1195 C CA . ALA A 1 156 ? 2.174 4.901 -18.780 1.00 96.38 156 ALA A CA 1
ATOM 1196 C C . ALA A 1 156 ? 3.285 5.935 -19.032 1.00 96.38 156 ALA A C 1
ATOM 1198 O O . ALA A 1 156 ? 4.271 5.629 -19.699 1.00 96.38 156 ALA A O 1
ATOM 1199 N N . ILE A 1 157 ? 3.151 7.135 -18.455 1.00 96.00 157 ILE A N 1
ATOM 1200 C CA . ILE A 1 157 ? 4.171 8.189 -18.528 1.00 96.00 157 ILE A CA 1
ATOM 1201 C C . ILE A 1 157 ? 5.474 7.720 -17.874 1.00 96.00 157 ILE A C 1
ATOM 1203 O O . ILE A 1 157 ? 6.531 7.889 -18.471 1.00 96.00 157 ILE A O 1
ATOM 1207 N N . THR A 1 158 ? 5.418 7.092 -16.695 1.00 93.06 158 THR A N 1
ATOM 1208 C CA . THR A 1 158 ? 6.607 6.521 -16.046 1.00 93.06 158 THR A CA 1
ATOM 1209 C C . THR A 1 158 ? 7.304 5.512 -16.952 1.00 93.06 158 THR A C 1
ATOM 1211 O O . THR A 1 158 ? 8.500 5.653 -17.170 1.00 93.06 158 THR A O 1
ATOM 1214 N N . GLY A 1 159 ? 6.570 4.559 -17.535 1.00 93.19 159 GLY A N 1
ATOM 1215 C CA . GLY A 1 159 ? 7.137 3.564 -18.450 1.00 93.19 159 GLY A CA 1
ATOM 1216 C C . GLY A 1 159 ? 7.856 4.185 -19.649 1.00 93.19 159 GLY A C 1
ATOM 1217 O O . GLY A 1 159 ? 8.947 3.736 -19.996 1.00 93.19 159 GLY A O 1
ATOM 1218 N N . LEU A 1 160 ? 7.289 5.252 -20.223 1.00 94.38 160 LEU A N 1
ATOM 1219 C CA . LEU A 1 160 ? 7.913 6.022 -21.304 1.00 94.38 160 LEU A CA 1
ATOM 1220 C C . LEU A 1 160 ? 9.159 6.789 -20.835 1.00 94.38 160 LEU A C 1
ATOM 1222 O O . LEU A 1 160 ? 10.138 6.857 -21.565 1.00 94.38 160 LEU A O 1
ATOM 1226 N N . MET A 1 161 ? 9.131 7.367 -19.631 1.00 93.31 161 MET A N 1
ATOM 1227 C CA . MET A 1 161 ? 10.253 8.133 -19.068 1.00 93.31 161 MET A CA 1
ATOM 1228 C C . MET A 1 161 ? 11.421 7.256 -18.605 1.00 93.31 161 MET A C 1
ATOM 1230 O O . MET A 1 161 ? 12.531 7.761 -18.460 1.00 93.31 161 MET A O 1
ATOM 1234 N N . THR A 1 162 ? 11.171 5.976 -18.330 1.00 90.25 162 THR A N 1
ATOM 1235 C CA . THR A 1 162 ? 12.181 5.007 -17.877 1.00 90.25 162 THR A CA 1
ATOM 1236 C C . THR A 1 162 ? 12.510 3.960 -18.944 1.00 90.25 162 THR A C 1
ATOM 1238 O O . THR A 1 162 ? 12.960 2.875 -18.588 1.00 90.25 162 THR A O 1
ATOM 1241 N N . ASP A 1 163 ? 12.215 4.244 -20.219 1.00 91.06 163 ASP A N 1
ATOM 1242 C CA . ASP A 1 163 ? 12.524 3.395 -21.383 1.00 91.06 163 ASP A CA 1
ATOM 1243 C C . ASP A 1 163 ? 12.133 1.911 -21.213 1.00 91.06 163 ASP A C 1
ATOM 1245 O O . ASP A 1 163 ? 12.851 0.997 -21.623 1.00 91.06 163 ASP A O 1
ATOM 1249 N N . GLN A 1 164 ? 10.977 1.651 -20.594 1.00 93.50 164 GLN A N 1
ATOM 1250 C CA . GLN A 1 164 ? 10.515 0.286 -20.334 1.00 93.50 164 GLN A CA 1
ATOM 1251 C C . GLN A 1 164 ? 10.160 -0.439 -21.640 1.00 93.50 164 GLN A C 1
ATOM 1253 O O . GLN A 1 164 ? 9.672 0.161 -22.601 1.00 93.50 164 GLN A O 1
ATOM 1258 N N . THR A 1 165 ? 10.371 -1.753 -21.668 1.00 94.56 165 THR A N 1
ATOM 1259 C CA . THR A 1 165 ? 10.118 -2.616 -22.824 1.00 94.56 165 THR A CA 1
ATOM 1260 C C . THR A 1 165 ? 8.697 -3.200 -22.813 1.00 94.56 165 THR A C 1
ATOM 1262 O O . THR A 1 165 ? 7.878 -2.948 -21.926 1.00 94.56 165 THR A O 1
ATOM 1265 N N . TRP A 1 166 ? 8.347 -3.975 -23.846 1.00 95.75 166 TRP A N 1
ATOM 1266 C CA . TRP A 1 166 ? 6.987 -4.490 -24.051 1.00 95.75 166 TRP A CA 1
ATOM 1267 C C . TRP A 1 166 ? 6.365 -5.260 -22.858 1.00 95.75 166 TRP A C 1
ATOM 1269 O O . TRP A 1 166 ? 5.148 -5.123 -22.682 1.00 95.75 166 TRP A O 1
ATOM 1279 N N . PRO A 1 167 ? 7.102 -6.020 -22.009 1.00 96.62 167 PRO A N 1
ATOM 1280 C CA . PRO A 1 167 ? 6.506 -6.728 -20.873 1.00 96.62 167 PRO A CA 1
ATOM 1281 C C . PRO A 1 167 ? 5.844 -5.782 -19.867 1.00 96.62 167 PRO A C 1
ATOM 1283 O O . PRO A 1 167 ? 4.775 -6.107 -19.342 1.00 96.62 167 PRO A O 1
ATOM 1286 N N . TYR A 1 168 ? 6.413 -4.588 -19.660 1.00 96.81 168 TYR A N 1
ATOM 1287 C CA . TYR A 1 168 ? 5.834 -3.552 -18.805 1.00 96.81 168 TYR A CA 1
ATOM 1288 C C . TYR A 1 168 ? 4.448 -3.128 -19.299 1.00 96.81 168 TYR A C 1
ATOM 1290 O O . TYR A 1 168 ? 3.483 -3.110 -18.535 1.00 96.81 168 TYR A O 1
ATOM 1298 N N . TYR A 1 169 ? 4.315 -2.852 -20.599 1.00 97.62 169 TYR A N 1
ATOM 1299 C CA . TYR A 1 169 ? 3.048 -2.406 -21.185 1.00 97.62 169 TYR A CA 1
ATOM 1300 C C . TYR A 1 169 ? 1.983 -3.509 -21.202 1.00 97.62 169 TYR A C 1
ATOM 1302 O O . TYR A 1 169 ? 0.794 -3.214 -21.056 1.00 97.62 169 TYR A O 1
ATOM 1310 N N . VAL A 1 170 ? 2.385 -4.781 -21.292 1.00 97.94 170 VAL A N 1
ATOM 1311 C CA . VAL A 1 170 ? 1.470 -5.915 -21.074 1.00 97.94 170 VAL A CA 1
ATOM 1312 C C . VAL A 1 170 ? 0.984 -5.945 -19.624 1.00 97.94 170 VAL A C 1
ATOM 1314 O O . VAL A 1 170 ? -0.218 -6.075 -19.385 1.00 97.94 170 VAL A O 1
ATOM 1317 N N . GLY A 1 171 ? 1.878 -5.760 -18.649 1.00 97.62 171 GLY A N 1
ATOM 1318 C CA . GLY A 1 171 ? 1.500 -5.634 -17.238 1.00 97.62 171 GLY A CA 1
ATOM 1319 C C . GLY A 1 171 ? 0.566 -4.451 -16.970 1.00 97.62 171 GLY A C 1
ATOM 1320 O O . GLY A 1 171 ? -0.410 -4.586 -16.225 1.00 97.62 171 GLY A O 1
ATOM 1321 N N . LEU A 1 172 ? 0.808 -3.312 -17.623 1.00 97.31 172 LEU A N 1
ATOM 1322 C CA . LEU A 1 172 ? -0.034 -2.120 -17.534 1.00 97.31 172 LEU A CA 1
ATOM 1323 C C . LEU A 1 172 ? -1.436 -2.370 -18.107 1.00 97.31 172 LEU A C 1
ATOM 1325 O O . LEU A 1 172 ? -2.429 -1.979 -17.488 1.00 97.31 172 LEU A O 1
ATOM 1329 N N . LEU A 1 173 ? -1.536 -3.075 -19.238 1.00 98.06 173 LEU A N 1
ATOM 1330 C CA . LEU A 1 173 ? -2.817 -3.489 -19.814 1.00 98.06 173 LEU A CA 1
ATOM 1331 C C . LEU A 1 173 ? -3.582 -4.415 -18.860 1.00 98.06 173 LEU A C 1
ATOM 1333 O O . LEU A 1 173 ? -4.751 -4.164 -18.571 1.00 98.06 173 LEU A O 1
ATOM 1337 N N . LEU A 1 174 ? -2.921 -5.441 -18.316 1.00 98.00 174 LEU A N 1
ATOM 1338 C CA . LEU A 1 174 ? -3.528 -6.355 -17.341 1.00 98.00 174 LEU A CA 1
ATOM 1339 C C . LEU A 1 174 ? -4.008 -5.611 -16.087 1.00 98.00 174 LEU A C 1
ATOM 1341 O O . LEU A 1 174 ? -5.108 -5.868 -15.597 1.00 98.00 174 LEU A O 1
ATOM 1345 N N . THR A 1 175 ? -3.220 -4.650 -15.605 1.00 96.75 175 THR A N 1
ATOM 1346 C CA . THR A 1 175 ? -3.577 -3.767 -14.484 1.00 96.75 175 THR A CA 1
ATOM 1347 C C . THR A 1 175 ? -4.815 -2.933 -14.811 1.00 96.75 175 THR A C 1
ATOM 1349 O O . THR A 1 175 ? -5.744 -2.870 -14.005 1.00 96.75 175 THR A O 1
ATOM 1352 N N . SER A 1 176 ? -4.872 -2.341 -16.007 1.00 97.38 176 SER A N 1
ATOM 1353 C CA . SER A 1 176 ? -6.027 -1.567 -16.475 1.00 97.38 176 SER A CA 1
ATOM 1354 C C . SER A 1 176 ? -7.292 -2.428 -16.551 1.00 97.38 176 SER A C 1
ATOM 1356 O O . SER A 1 176 ? -8.332 -2.049 -16.006 1.00 97.38 176 SER A O 1
ATOM 1358 N N . CYS A 1 177 ? -7.198 -3.633 -17.125 1.00 97.88 177 CYS A N 1
ATOM 1359 C CA . 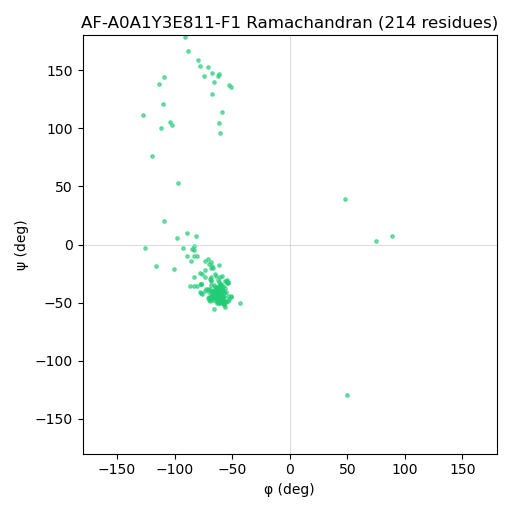CYS A 1 177 ? -8.302 -4.593 -17.165 1.00 97.88 177 CYS A CA 1
ATOM 1360 C C . CYS A 1 177 ? -8.761 -5.005 -15.758 1.00 97.88 177 CYS A C 1
ATOM 1362 O O . CYS A 1 177 ? -9.965 -5.067 -15.502 1.00 97.88 177 CYS A O 1
ATOM 1364 N N . HIS A 1 178 ? -7.826 -5.252 -14.835 1.00 97.31 178 HIS A N 1
ATOM 1365 C CA . HIS A 1 178 ? -8.134 -5.617 -13.449 1.00 97.31 178 HIS A CA 1
ATOM 1366 C C . HIS A 1 178 ? -8.890 -4.497 -12.723 1.00 97.31 178 HIS A C 1
ATOM 1368 O O . HIS A 1 178 ? -9.915 -4.764 -12.095 1.00 97.31 178 HIS A O 1
ATOM 1374 N N . ILE A 1 179 ? -8.437 -3.244 -12.848 1.00 96.19 179 ILE A N 1
ATOM 1375 C CA . ILE A 1 179 ? -9.118 -2.070 -12.273 1.00 96.19 179 ILE A CA 1
ATOM 1376 C C . ILE A 1 179 ? -10.501 -1.883 -12.911 1.00 96.19 179 ILE A C 1
ATOM 1378 O O . ILE A 1 179 ? -11.488 -1.676 -12.201 1.00 96.19 179 ILE A O 1
ATOM 1382 N N . GLY A 1 180 ? -10.602 -2.008 -14.238 1.00 97.50 180 GLY A N 1
ATOM 1383 C CA . GLY A 1 180 ? -11.873 -1.925 -14.959 1.00 97.50 180 GLY A CA 1
ATOM 1384 C C . GLY A 1 180 ? -12.885 -2.967 -14.474 1.00 97.50 180 GLY A C 1
ATOM 1385 O O . GLY A 1 180 ? -14.035 -2.630 -14.183 1.00 97.50 180 GLY A O 1
ATOM 1386 N N . TRP A 1 181 ? -12.444 -4.215 -14.287 1.00 97.94 181 TRP A N 1
ATOM 1387 C CA . TRP A 1 181 ? -13.259 -5.279 -13.697 1.00 97.94 181 TRP A CA 1
ATOM 1388 C C . TRP A 1 181 ? -13.674 -4.962 -12.255 1.00 97.94 181 TRP A C 1
ATOM 1390 O O . TRP A 1 181 ? -14.852 -5.126 -11.912 1.00 97.94 181 TRP A O 1
ATOM 1400 N N . GLN A 1 182 ? -12.739 -4.497 -11.415 1.00 97.38 182 GLN A N 1
ATOM 1401 C CA . GLN A 1 182 ? -13.029 -4.131 -10.028 1.00 97.38 182 GLN A CA 1
ATOM 1402 C C . GLN A 1 182 ? -14.134 -3.078 -9.970 1.00 97.38 182 GLN A C 1
ATOM 1404 O O . GLN A 1 182 ? -15.135 -3.314 -9.301 1.00 97.38 182 GLN A O 1
ATOM 1409 N N . ILE A 1 183 ? -13.982 -1.960 -10.686 1.00 96.75 183 ILE A N 1
ATOM 1410 C CA . ILE A 1 183 ? -14.928 -0.835 -10.649 1.00 96.75 183 ILE A CA 1
ATOM 1411 C C . ILE A 1 183 ? -16.269 -1.222 -11.281 1.00 96.75 183 ILE A C 1
ATOM 1413 O O . ILE A 1 183 ? -17.326 -0.950 -10.703 1.00 96.75 183 ILE A O 1
ATOM 1417 N N . GLY A 1 184 ? -16.246 -1.893 -12.438 1.00 96.94 184 GLY A N 1
ATOM 1418 C CA . GLY A 1 184 ? -17.458 -2.300 -13.149 1.00 96.94 184 GLY A CA 1
ATOM 1419 C C . GLY A 1 184 ? -18.351 -3.204 -12.297 1.00 96.94 184 GLY A C 1
ATOM 1420 O O . GLY A 1 184 ? -19.553 -2.959 -12.176 1.00 96.94 184 GLY A O 1
ATOM 1421 N N . THR A 1 185 ? -17.748 -4.185 -11.621 1.00 97.31 185 THR A N 1
ATOM 1422 C CA . THR A 1 185 ? -18.464 -5.209 -10.837 1.00 97.31 185 THR A CA 1
ATOM 1423 C C . THR A 1 185 ? -18.544 -4.923 -9.336 1.00 97.31 185 THR A C 1
ATOM 1425 O O . THR A 1 185 ? -19.001 -5.785 -8.587 1.00 97.31 185 THR A O 1
ATOM 1428 N N . LEU A 1 186 ? -18.078 -3.759 -8.872 1.00 96.75 186 LEU A N 1
ATOM 1429 C CA . LEU A 1 186 ? -18.146 -3.374 -7.461 1.00 96.75 186 LEU A CA 1
ATOM 1430 C C . LEU A 1 186 ? -19.598 -3.150 -7.031 1.00 96.75 186 LEU A C 1
ATOM 1432 O O . LEU A 1 186 ? -20.314 -2.366 -7.659 1.00 96.75 186 LEU A O 1
ATOM 1436 N N . ASP A 1 187 ? -20.000 -3.772 -5.930 1.00 94.38 187 ASP A N 1
ATOM 1437 C CA . ASP A 1 187 ? -21.212 -3.404 -5.199 1.00 94.38 187 ASP A CA 1
ATOM 1438 C C . ASP A 1 187 ? -20.835 -2.631 -3.927 1.00 94.38 187 ASP A C 1
ATOM 1440 O O . ASP A 1 187 ? -20.360 -3.206 -2.947 1.00 94.38 187 ASP A O 1
ATOM 1444 N N . ILE A 1 188 ? -21.045 -1.310 -3.947 1.00 91.12 188 ILE A N 1
ATOM 1445 C CA . ILE A 1 188 ? -20.672 -0.405 -2.847 1.00 91.12 188 ILE A CA 1
ATOM 1446 C C . ILE A 1 188 ? -21.514 -0.617 -1.582 1.00 91.12 188 ILE A C 1
ATOM 1448 O O . ILE A 1 188 ? -21.076 -0.252 -0.491 1.00 91.12 188 ILE A O 1
ATOM 1452 N N . ASN A 1 189 ? -22.690 -1.238 -1.717 1.00 91.56 189 ASN A N 1
ATOM 1453 C CA . ASN A 1 189 ? -23.609 -1.500 -0.612 1.00 91.56 189 ASN A CA 1
ATOM 1454 C C . ASN A 1 189 ? -23.377 -2.880 0.022 1.00 91.56 189 ASN A C 1
ATOM 1456 O O . ASN A 1 189 ? -24.013 -3.213 1.022 1.00 91.56 189 ASN A O 1
ATOM 1460 N N . ASN A 1 190 ? -22.443 -3.671 -0.519 1.00 90.50 190 ASN A N 1
ATOM 1461 C CA . ASN A 1 190 ? -22.089 -4.991 -0.018 1.00 90.50 190 ASN A CA 1
ATOM 1462 C C . ASN A 1 190 ? -20.669 -4.997 0.585 1.00 90.50 190 ASN A C 1
ATOM 1464 O O . ASN A 1 190 ? -19.677 -5.131 -0.139 1.00 90.50 190 ASN A O 1
ATOM 1468 N N . PRO A 1 191 ? -20.530 -4.932 1.926 1.00 86.25 191 PRO A N 1
ATOM 1469 C CA . PRO A 1 191 ? -19.226 -4.919 2.591 1.00 86.25 191 PRO A CA 1
ATOM 1470 C C . PRO A 1 191 ? -18.327 -6.117 2.256 1.00 86.25 191 PRO A C 1
ATOM 1472 O O . PRO A 1 191 ? -17.100 -5.983 2.250 1.00 86.25 191 PRO A O 1
ATOM 1475 N N . ALA A 1 192 ? -18.913 -7.287 1.984 1.00 88.56 192 ALA A N 1
ATOM 1476 C CA . ALA A 1 192 ? -18.157 -8.482 1.629 1.00 88.56 192 ALA A CA 1
ATOM 1477 C C . ALA A 1 192 ? -17.590 -8.390 0.203 1.00 88.56 192 ALA A C 1
ATOM 1479 O O . ALA A 1 192 ? -16.430 -8.758 -0.005 1.00 88.56 192 ALA A O 1
ATOM 1480 N N . ASP A 1 193 ? -18.355 -7.852 -0.757 1.00 91.12 193 ASP A N 1
ATOM 1481 C CA . ASP A 1 193 ? -17.838 -7.593 -2.108 1.00 91.12 193 ASP A CA 1
ATOM 1482 C C . ASP A 1 193 ? -16.744 -6.520 -2.081 1.00 91.12 193 ASP A C 1
ATOM 1484 O O . ASP A 1 193 ? -15.659 -6.750 -2.616 1.00 91.12 193 ASP A O 1
ATOM 1488 N N . CYS A 1 194 ? -16.956 -5.417 -1.354 1.00 91.88 194 CYS A N 1
ATOM 1489 C CA . CYS A 1 194 ? -15.941 -4.380 -1.142 1.00 91.88 194 CYS A CA 1
ATOM 1490 C C . CYS A 1 194 ? -14.626 -4.965 -0.606 1.00 91.88 194 CYS A C 1
ATOM 1492 O O . CYS A 1 194 ? -13.548 -4.675 -1.133 1.00 91.88 194 CYS A O 1
ATOM 1494 N N . TRP A 1 195 ? -14.697 -5.838 0.406 1.00 87.44 195 TRP A N 1
ATOM 1495 C CA . TRP A 1 195 ? -13.512 -6.518 0.931 1.00 87.44 195 TRP A CA 1
ATOM 1496 C C . TRP A 1 195 ? -12.872 -7.456 -0.097 1.00 87.44 195 TRP A C 1
ATOM 1498 O O . TRP A 1 195 ? -11.647 -7.466 -0.242 1.00 87.44 195 TRP A O 1
ATOM 1508 N N . LYS A 1 196 ? -13.674 -8.224 -0.843 1.00 91.81 196 LYS A N 1
ATOM 1509 C CA . LYS A 1 196 ? -13.172 -9.117 -1.894 1.00 91.81 196 LYS A CA 1
ATOM 1510 C C . LYS A 1 196 ? -12.422 -8.326 -2.966 1.00 91.81 196 LYS A C 1
ATOM 1512 O O . LYS A 1 196 ? -11.272 -8.666 -3.256 1.00 91.81 196 LYS A O 1
ATOM 1517 N N . LYS A 1 197 ? -13.011 -7.243 -3.485 1.00 92.88 197 LYS A N 1
ATOM 1518 C CA . LYS A 1 197 ? -12.370 -6.342 -4.457 1.00 92.88 197 LYS A CA 1
ATOM 1519 C C . LYS A 1 197 ? -11.095 -5.733 -3.885 1.00 92.88 197 LYS A C 1
ATOM 1521 O O . LYS A 1 197 ? -10.047 -5.853 -4.517 1.00 92.88 197 LYS A O 1
ATOM 1526 N N . PHE A 1 198 ? -11.140 -5.212 -2.660 1.00 91.69 198 PHE A N 1
ATOM 1527 C CA . PHE A 1 198 ? -9.963 -4.675 -1.976 1.00 91.69 198 PHE A CA 1
ATOM 1528 C C . PHE A 1 198 ? -8.831 -5.707 -1.853 1.00 91.69 198 PHE A C 1
ATOM 1530 O O . PHE A 1 198 ? -7.679 -5.408 -2.163 1.00 91.69 198 PHE A O 1
ATOM 1537 N N . SER A 1 199 ? -9.150 -6.942 -1.459 1.00 91.25 199 SER A N 1
ATOM 1538 C CA . SER A 1 199 ? -8.154 -8.000 -1.263 1.00 91.25 199 SER A CA 1
ATOM 1539 C C . SER A 1 199 ? -7.437 -8.406 -2.554 1.00 91.25 199 SER A C 1
ATOM 1541 O O . SER A 1 199 ? -6.282 -8.827 -2.502 1.00 91.25 199 SER A O 1
ATOM 1543 N N . THR A 1 200 ? -8.084 -8.241 -3.715 1.00 94.19 200 THR A N 1
ATOM 1544 C CA . THR A 1 200 ? -7.491 -8.584 -5.019 1.00 94.19 200 THR A CA 1
ATOM 1545 C C . THR A 1 200 ? -6.361 -7.640 -5.434 1.00 94.19 200 THR A C 1
ATOM 1547 O O . THR A 1 200 ? -5.538 -8.026 -6.259 1.00 94.19 200 THR A O 1
ATOM 1550 N N . ASN A 1 201 ? -6.235 -6.461 -4.810 1.00 92.69 201 ASN A N 1
ATOM 1551 C CA . ASN A 1 201 ? -5.138 -5.522 -5.077 1.00 92.69 201 ASN A CA 1
ATOM 1552 C C . ASN A 1 201 ? -3.748 -6.103 -4.753 1.00 92.69 201 ASN A C 1
ATOM 1554 O O . ASN A 1 201 ? -2.742 -5.623 -5.268 1.00 92.69 201 ASN A O 1
ATOM 1558 N N . ARG A 1 202 ? -3.670 -7.187 -3.963 1.00 91.75 202 ARG A N 1
ATOM 1559 C CA . ARG A 1 202 ? -2.415 -7.936 -3.779 1.00 91.75 202 ARG A CA 1
ATOM 1560 C C . ARG A 1 202 ? -1.868 -8.507 -5.091 1.00 91.75 202 ARG A C 1
ATOM 1562 O O . ARG A 1 202 ? -0.657 -8.570 -5.246 1.00 91.75 202 ARG A O 1
ATOM 1569 N N . TYR A 1 203 ? -2.751 -8.906 -6.011 1.00 93.12 203 TYR A N 1
ATOM 1570 C CA . TYR A 1 203 ? -2.374 -9.433 -7.322 1.00 93.12 203 TYR A CA 1
ATOM 1571 C C . TYR A 1 203 ? -2.034 -8.311 -8.292 1.00 93.12 203 TYR A C 1
ATOM 1573 O O . TYR A 1 203 ? -1.093 -8.460 -9.056 1.00 93.12 203 TYR A O 1
ATOM 1581 N N . LEU A 1 204 ? -2.735 -7.175 -8.209 1.00 91.25 204 LEU A N 1
ATOM 1582 C CA . LEU A 1 204 ? -2.404 -5.980 -8.986 1.00 91.25 204 LEU A CA 1
ATOM 1583 C C . LEU A 1 204 ? -0.940 -5.586 -8.765 1.00 91.25 204 LEU A C 1
ATOM 1585 O O . LEU A 1 204 ? -0.194 -5.414 -9.725 1.00 91.25 204 LEU A O 1
ATOM 1589 N N . GLY A 1 205 ? -0.504 -5.521 -7.503 1.00 90.12 205 GLY A N 1
ATOM 1590 C CA . GLY A 1 205 ? 0.884 -5.170 -7.226 1.00 90.12 205 GLY A CA 1
ATOM 1591 C C . GLY A 1 205 ? 1.906 -6.216 -7.646 1.00 90.12 205 GLY A C 1
ATOM 1592 O O . GLY A 1 205 ? 2.991 -5.834 -8.081 1.00 90.12 205 GLY A O 1
ATOM 1593 N N . LEU A 1 206 ? 1.537 -7.498 -7.627 1.00 94.88 206 LEU A N 1
ATOM 1594 C CA . LEU A 1 206 ? 2.369 -8.562 -8.183 1.00 94.88 206 LEU A CA 1
ATOM 1595 C C . LEU A 1 206 ? 2.495 -8.454 -9.712 1.00 94.88 206 LEU A C 1
ATOM 1597 O O . LEU A 1 206 ? 3.597 -8.600 -10.229 1.00 94.88 206 LEU A O 1
ATOM 1601 N N . ILE A 1 207 ? 1.396 -8.180 -10.428 1.00 96.00 207 ILE A N 1
ATOM 1602 C CA . ILE A 1 207 ? 1.386 -8.012 -11.892 1.00 96.00 207 ILE A CA 1
ATOM 1603 C C . ILE A 1 207 ? 2.352 -6.897 -12.296 1.00 96.00 207 ILE A C 1
ATOM 1605 O O . ILE A 1 207 ? 3.235 -7.128 -13.122 1.00 96.00 207 ILE A O 1
ATOM 1609 N N . LEU A 1 208 ? 2.220 -5.716 -11.682 1.00 93.31 208 LEU A N 1
ATOM 1610 C CA . LEU A 1 208 ? 3.096 -4.581 -11.975 1.00 93.31 208 LEU A CA 1
ATOM 1611 C C . LEU A 1 208 ? 4.555 -4.902 -11.649 1.00 93.31 208 LEU A C 1
ATOM 1613 O O . LEU A 1 208 ? 5.414 -4.716 -12.506 1.00 93.31 208 LEU A O 1
ATOM 1617 N N . PHE A 1 209 ? 4.834 -5.457 -10.467 1.00 95.12 209 PHE A N 1
ATOM 1618 C CA . PHE A 1 209 ? 6.198 -5.810 -10.072 1.00 95.12 209 PHE A CA 1
ATOM 1619 C C . PHE A 1 209 ? 6.855 -6.777 -11.065 1.00 95.12 209 PHE A C 1
ATOM 1621 O O . PHE A 1 209 ? 7.939 -6.495 -11.568 1.00 95.12 209 PHE A O 1
ATOM 1628 N N . MET A 1 210 ? 6.175 -7.874 -11.411 1.00 96.12 210 MET A N 1
ATOM 1629 C CA . MET A 1 210 ? 6.701 -8.856 -12.363 1.00 96.12 210 MET A CA 1
ATOM 1630 C C . MET A 1 210 ? 6.901 -8.257 -13.755 1.00 96.12 210 MET A C 1
ATOM 1632 O O . MET A 1 210 ? 7.884 -8.579 -14.413 1.00 96.12 210 MET A O 1
ATOM 1636 N N . SER A 1 211 ? 6.002 -7.373 -14.197 1.00 96.12 211 SER A N 1
ATOM 1637 C CA . SER A 1 211 ? 6.138 -6.714 -15.498 1.00 96.12 211 SER A CA 1
ATOM 1638 C C . SER A 1 211 ? 7.313 -5.739 -15.564 1.00 96.12 211 SER A C 1
ATOM 1640 O O . SER A 1 211 ? 7.959 -5.673 -16.601 1.00 96.12 211 SER A O 1
ATOM 1642 N N . ILE A 1 212 ? 7.624 -5.037 -14.465 1.00 94.19 212 ILE A N 1
ATOM 1643 C CA . ILE A 1 212 ? 8.792 -4.150 -14.374 1.00 94.19 212 ILE A CA 1
ATOM 1644 C C . ILE A 1 212 ? 10.068 -4.994 -14.384 1.00 94.19 212 ILE A C 1
ATOM 1646 O O . ILE A 1 212 ? 10.967 -4.742 -15.175 1.00 94.19 212 ILE A O 1
ATOM 1650 N N . VAL A 1 213 ? 10.129 -6.044 -13.558 1.00 93.69 213 VAL A N 1
ATOM 1651 C CA . VAL A 1 213 ? 11.302 -6.931 -13.493 1.00 93.69 213 VAL A CA 1
ATOM 1652 C C . VAL A 1 213 ? 11.564 -7.631 -14.826 1.00 93.69 213 VAL A C 1
ATOM 1654 O O . VAL A 1 213 ? 12.715 -7.776 -15.207 1.00 93.69 213 VAL A O 1
ATOM 1657 N N . ALA A 1 214 ? 10.518 -8.056 -15.538 1.00 93.44 214 ALA A N 1
ATOM 1658 C CA . ALA A 1 214 ? 10.652 -8.678 -16.855 1.00 93.44 214 ALA A CA 1
ATOM 1659 C C . ALA A 1 214 ? 11.009 -7.684 -17.973 1.00 93.44 214 ALA A C 1
ATOM 1661 O O . ALA A 1 214 ? 11.323 -8.110 -19.081 1.00 93.44 214 ALA A O 1
ATOM 1662 N N . SER A 1 215 ? 10.873 -6.386 -17.705 1.00 89.94 215 SER A N 1
ATOM 1663 C CA . SER A 1 215 ? 11.077 -5.310 -18.670 1.00 89.94 215 SER A CA 1
ATOM 1664 C C . SER A 1 215 ? 12.443 -4.628 -18.536 1.00 89.94 215 SER A C 1
ATOM 1666 O O . SER A 1 215 ? 12.891 -4.021 -19.512 1.00 89.94 215 SER A O 1
ATOM 1668 N N . ASN A 1 216 ? 13.085 -4.759 -17.368 1.00 77.44 216 ASN A N 1
ATOM 1669 C CA . ASN A 1 216 ? 14.494 -4.426 -17.144 1.00 77.44 216 ASN A CA 1
ATOM 1670 C C . ASN A 1 216 ? 15.413 -5.409 -17.863 1.00 77.44 216 ASN A C 1
ATOM 1672 O O . ASN A 1 216 ? 16.361 -4.917 -18.509 1.00 77.44 216 ASN A O 1
#

Mean predicted aligned error: 6.15 Å